Protein AF-A0A652JUS0-F1 (afdb_monomer)

Foldseek 3Di:
DFAFAFKKKKKKKKWAAAPQQQQPKDQQQKKKWKAAPVRHTLDIDGHIDRSHMDMDIDIADGQDCVLCPDDDDVNSVRSNDGADMDMDMDGDPSRPDDIDMDMDMDMDGDHDDDDDDPDDRHCHPVNPDDDPDPPVVVVVVVVVVVVVVVVVVVVVVVVVVVVVVVVDDDDDDDDDD

Solvent-accessible surface area (backbone atoms only — not comparable to full-atom values): 10300 Å² total; per-residue (Å²): 83,81,38,47,28,48,20,19,53,37,38,41,40,34,39,48,65,34,81,85,24,54,89,47,76,31,75,62,21,33,35,41,36,37,25,29,65,86,70,44,72,30,51,74,50,70,36,60,30,44,26,51,65,37,73,49,76,48,74,52,56,49,13,31,71,69,23,69,77,53,88,69,61,65,41,42,35,41,24,36,56,61,22,51,35,46,81,47,77,45,70,42,83,81,54,84,62,95,68,60,69,50,75,51,77,49,76,43,71,62,76,44,90,72,85,88,63,94,67,73,62,75,56,41,93,81,64,82,51,91,74,79,72,68,67,59,53,57,53,50,55,53,55,55,52,53,56,53,55,51,51,50,52,52,51,52,51,53,49,50,53,52,57,62,45,72,77,69,73,88,88,85,85,86,89,88,134

Nearest PDB structures (foldseek):
  8xcj-assembly1_F  TM=3.939E-01  e=3.823E-01  Escherichia phage Lambda
  2p0m-assembly1_A  TM=4.299E-01  e=3.079E+00  Oryctolagus cuniculus
  6ds5-assembly1_A  TM=4.115E-01  e=4.149E+00  Homo sapiens
  7kpa-assembly1_C  TM=2.592E-01  e=5.466E-01  Homo sapiens
  4xoh-assembly1_C-2  TM=3.546E-01  e=7.094E+00  Schizosaccharomyces pombe 972h-

Sequence (177 aa):
MPVAWGQQLCLDAQFANSAQAENTVTPDGLRVTLYNPARGAVEEHTALYSGRPAAISLVTAPAAYANRTQTGPDAVNAMRFQGSYYLQLTLDRRVPTPVPLALNVSLRGTPQPGPDYEGDTDASVFGLAGHGRNHQDTMRTVGLSGIGLGTALVLALATWTALGRRGRGSPRGRALR

Secondary structure (DSSP, 8-state):
-EE-TT-EEEEEEEEPP-GGGTT--EEEEEEEEEE-TTS-EEEEEEEEESSS-EEEEEEPPPP-GGGGG--S-HHHHHT---EE-EEEEEE-TT--S---EEEEEEEES--------SS-SSS-TTS-S---SHHHHHHHHHHHHHHHHHHHHHHHHHHHHHHHHHTS---------

pLDDT: mean 81.22, std 14.96, range [43.56, 96.25]

Mean predicted aligned error: 13.8 Å

Structure (mmCIF, N/CA/C/O backbone):
data_AF-A0A652JUS0-F1
#
_entry.id   AF-A0A652JUS0-F1
#
loop_
_atom_site.group_PDB
_atom_site.id
_atom_site.type_symbol
_atom_site.label_atom_id
_atom_site.label_alt_id
_atom_site.label_comp_id
_atom_site.label_asym_id
_atom_site.label_entity_id
_atom_site.label_seq_id
_atom_site.pdbx_PDB_ins_code
_atom_site.Cartn_x
_atom_site.Cartn_y
_atom_site.Cartn_z
_atom_site.occupancy
_atom_site.B_iso_or_equiv
_atom_site.auth_seq_id
_atom_site.auth_comp_id
_atom_site.auth_asym_id
_atom_site.auth_atom_id
_atom_site.pdbx_PDB_model_num
ATOM 1 N N . MET A 1 1 ? -2.316 -6.351 -3.340 1.00 86.44 1 MET A N 1
ATOM 2 C CA . MET A 1 1 ? -3.081 -5.800 -4.476 1.00 86.44 1 MET A CA 1
ATOM 3 C C . MET A 1 1 ? -2.148 -5.680 -5.663 1.00 86.44 1 MET A C 1
ATOM 5 O O . MET A 1 1 ? -1.129 -5.019 -5.498 1.00 86.44 1 MET A O 1
ATOM 9 N N . PRO A 1 2 ? -2.416 -6.357 -6.789 1.00 89.50 2 PRO A N 1
ATOM 10 C CA . PRO A 1 2 ? -1.578 -6.243 -7.978 1.00 89.50 2 PRO A CA 1
ATOM 11 C C . PRO A 1 2 ? -1.787 -4.872 -8.632 1.00 89.50 2 PRO A C 1
ATOM 13 O O . PRO A 1 2 ? -2.919 -4.496 -8.916 1.00 89.50 2 PRO A O 1
ATOM 16 N N . VAL A 1 3 ? -0.710 -4.120 -8.834 1.00 92.06 3 VAL A N 1
ATOM 17 C CA . VAL A 1 3 ? -0.705 -2.817 -9.510 1.00 92.06 3 VAL A CA 1
ATOM 18 C C . VAL A 1 3 ? 0.211 -2.932 -10.721 1.00 92.06 3 VAL A C 1
ATOM 20 O O . VAL A 1 3 ? 1.399 -3.216 -10.563 1.00 92.06 3 VAL A O 1
ATOM 23 N N . ALA A 1 4 ? -0.329 -2.727 -11.920 1.00 92.56 4 ALA A N 1
ATOM 24 C CA . ALA A 1 4 ? 0.471 -2.683 -13.139 1.00 92.56 4 ALA A CA 1
ATOM 25 C C . ALA A 1 4 ? 1.095 -1.295 -13.340 1.00 92.56 4 ALA A C 1
ATOM 27 O O . ALA A 1 4 ? 0.669 -0.302 -12.742 1.00 92.56 4 ALA A O 1
ATOM 28 N N . TRP A 1 5 ? 2.078 -1.200 -14.232 1.00 94.81 5 TRP A N 1
ATOM 29 C CA . TRP A 1 5 ? 2.600 0.099 -14.649 1.00 94.81 5 TRP A CA 1
ATOM 30 C C . TRP A 1 5 ? 1.505 1.020 -15.189 1.00 94.81 5 TRP A C 1
ATOM 32 O O . TRP A 1 5 ? 0.536 0.574 -15.799 1.00 94.81 5 TRP A O 1
ATOM 42 N N . GLY A 1 6 ? 1.657 2.320 -14.953 1.00 94.19 6 GLY A N 1
ATOM 43 C CA . GLY A 1 6 ? 0.690 3.352 -15.318 1.00 94.19 6 GLY 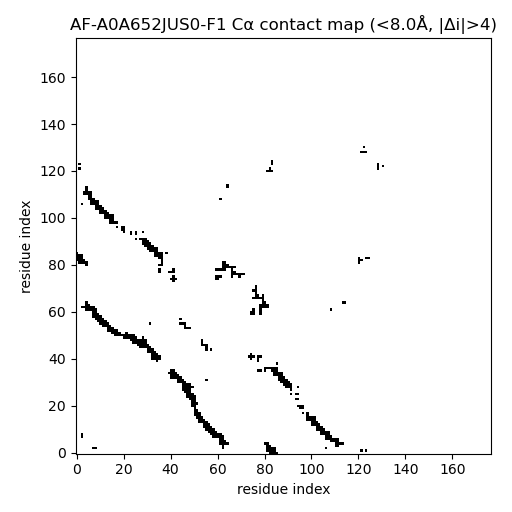A CA 1
ATOM 44 C C . GLY A 1 6 ? -0.541 3.420 -14.409 1.00 94.19 6 GLY A C 1
ATOM 45 O O . GLY A 1 6 ? -1.286 4.399 -14.487 1.00 94.19 6 GLY A O 1
ATOM 46 N N . GLN A 1 7 ? -0.755 2.435 -13.529 1.00 96.25 7 GLN A N 1
ATOM 47 C CA . GLN A 1 7 ? -1.907 2.412 -12.631 1.00 96.25 7 GLN A CA 1
ATOM 48 C C . GLN A 1 7 ? -1.634 3.117 -11.301 1.00 96.25 7 GLN A C 1
ATOM 50 O O . GLN A 1 7 ? -0.520 3.118 -10.783 1.00 96.25 7 GLN A O 1
ATOM 55 N N . GLN A 1 8 ? -2.686 3.696 -10.736 1.00 95.19 8 GLN A N 1
ATOM 56 C CA . GLN A 1 8 ? -2.729 4.319 -9.417 1.00 95.19 8 GLN A CA 1
ATOM 57 C C . GLN A 1 8 ? -3.593 3.470 -8.489 1.00 95.19 8 GLN A C 1
ATOM 59 O O . GLN A 1 8 ? -4.632 2.957 -8.912 1.00 95.19 8 GLN A O 1
ATOM 64 N N . LEU A 1 9 ? -3.198 3.367 -7.223 1.00 94.62 9 LEU A N 1
ATOM 65 C CA . LEU A 1 9 ? -4.027 2.772 -6.188 1.00 94.62 9 LEU A CA 1
ATOM 66 C C . LEU A 1 9 ? -4.886 3.865 -5.549 1.00 94.62 9 LEU A C 1
ATOM 68 O O . LEU A 1 9 ? -4.370 4.891 -5.105 1.00 94.62 9 LEU A O 1
ATOM 72 N N . CYS A 1 10 ? -6.191 3.628 -5.497 1.00 94.38 10 CYS A N 1
ATOM 73 C CA . CYS A 1 10 ? -7.146 4.459 -4.780 1.00 94.38 10 CYS A CA 1
ATOM 74 C C . CYS A 1 10 ? -7.772 3.633 -3.665 1.00 94.38 10 CYS A C 1
ATOM 76 O O . CYS A 1 10 ? -8.222 2.505 -3.889 1.00 94.38 10 CYS A O 1
ATOM 78 N N . LEU A 1 11 ? -7.796 4.198 -2.469 1.00 94.44 11 LEU A N 1
ATOM 79 C CA . LEU A 1 11 ? -8.260 3.514 -1.284 1.00 94.44 11 LEU A CA 1
ATOM 80 C C . LEU A 1 11 ? -9.094 4.443 -0.424 1.00 94.44 11 LEU A C 1
ATOM 82 O O . LEU A 1 11 ? -8.678 5.560 -0.140 1.00 94.44 11 LEU A O 1
ATOM 86 N N . ASP A 1 12 ? -10.219 3.924 0.047 1.00 92.75 12 ASP A N 1
ATOM 87 C CA . ASP A 1 12 ? -11.085 4.578 1.014 1.00 92.75 12 ASP A CA 1
ATOM 88 C C . ASP A 1 12 ? -11.377 3.592 2.147 1.00 92.75 12 ASP A C 1
ATOM 90 O O . ASP A 1 12 ? -12.032 2.565 1.955 1.00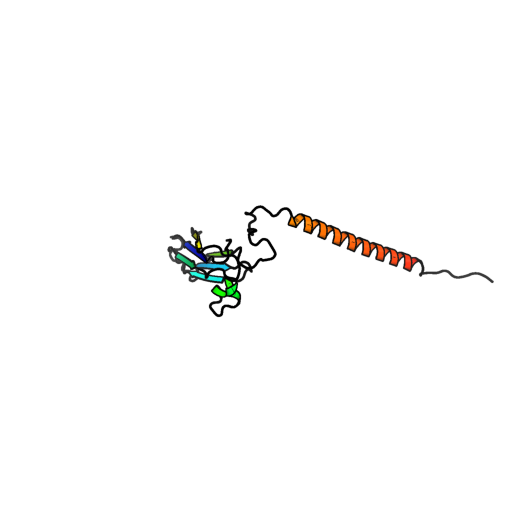 92.75 12 ASP A O 1
ATOM 94 N N . ALA A 1 13 ? -10.869 3.893 3.337 1.00 91.50 13 ALA A N 1
ATOM 95 C CA . ALA A 1 13 ? -11.119 3.142 4.559 1.00 91.50 13 ALA A CA 1
ATOM 96 C C . ALA A 1 13 ? -12.080 3.938 5.442 1.00 91.50 13 ALA A C 1
ATOM 98 O O . ALA A 1 13 ? -11.792 5.082 5.782 1.00 91.50 13 ALA A O 1
ATOM 99 N N . GLN A 1 14 ? -13.211 3.344 5.820 1.00 89.31 14 GLN A N 1
ATOM 100 C CA . GLN A 1 14 ? -14.246 3.992 6.626 1.00 89.31 14 GLN A CA 1
ATOM 101 C C . GLN A 1 14 ? -14.590 3.135 7.842 1.00 89.31 14 GLN A C 1
ATOM 103 O O . GLN A 1 14 ? -15.053 2.001 7.705 1.00 89.31 14 GLN A O 1
ATOM 108 N N . PHE A 1 15 ? -14.400 3.685 9.037 1.00 84.56 15 PHE A N 1
ATOM 109 C CA . PHE A 1 15 ? -14.883 3.089 10.275 1.00 84.56 15 PHE A CA 1
ATOM 110 C C . PHE A 1 15 ? -16.297 3.551 10.596 1.00 84.56 15 PHE A C 1
ATOM 112 O O . PHE A 1 15 ? -16.634 4.729 10.461 1.00 84.56 15 PHE A O 1
ATOM 119 N N . ALA A 1 16 ? -17.109 2.610 11.068 1.00 84.75 16 ALA A N 1
ATOM 120 C CA . ALA A 1 16 ? -18.431 2.901 11.598 1.00 84.75 16 ALA A CA 1
ATOM 121 C C . ALA A 1 16 ? -18.359 3.620 12.959 1.00 84.75 16 ALA A C 1
ATOM 123 O O . ALA A 1 16 ? -17.313 3.691 13.602 1.00 84.75 16 ALA A O 1
ATOM 124 N N . ASN A 1 17 ? -19.502 4.143 13.408 1.00 82.94 17 ASN A N 1
ATOM 125 C CA . ASN A 1 17 ? -19.670 4.615 14.782 1.00 82.94 17 ASN A CA 1
ATOM 126 C C . ASN A 1 17 ? -19.558 3.433 15.771 1.00 82.94 17 ASN A C 1
ATOM 128 O O . ASN A 1 17 ? -20.029 2.331 15.480 1.00 82.94 17 ASN A O 1
ATOM 132 N N . SER A 1 18 ? -18.991 3.689 16.953 1.00 74.81 18 SER A N 1
ATOM 133 C CA . SER A 1 18 ? -19.158 2.848 18.138 1.00 74.81 18 SER A CA 1
ATOM 134 C C . SER A 1 18 ? -19.552 3.697 19.349 1.00 74.81 18 SER A C 1
ATOM 136 O O . SER A 1 18 ? -18.720 4.406 19.918 1.00 74.81 18 SER A O 1
ATOM 138 N N . ALA A 1 19 ? -20.800 3.542 19.799 1.00 68.88 19 ALA A N 1
ATOM 139 C CA . ALA A 1 19 ? -21.334 4.182 21.004 1.00 68.88 19 ALA A CA 1
ATOM 140 C C . ALA A 1 19 ? -20.544 3.820 22.279 1.00 68.88 19 ALA A C 1
ATOM 142 O O . ALA A 1 19 ? -20.463 4.603 23.216 1.00 68.88 19 ALA A O 1
ATOM 143 N N . GLN A 1 20 ? -19.913 2.642 22.314 1.00 66.25 20 GLN A N 1
ATOM 144 C CA . GLN A 1 20 ? -19.080 2.185 23.436 1.00 66.25 20 GLN A CA 1
ATOM 145 C C . GLN A 1 20 ? -17.687 2.834 23.452 1.00 66.25 20 GLN A C 1
ATOM 147 O O . GLN A 1 20 ? -16.983 2.758 24.457 1.0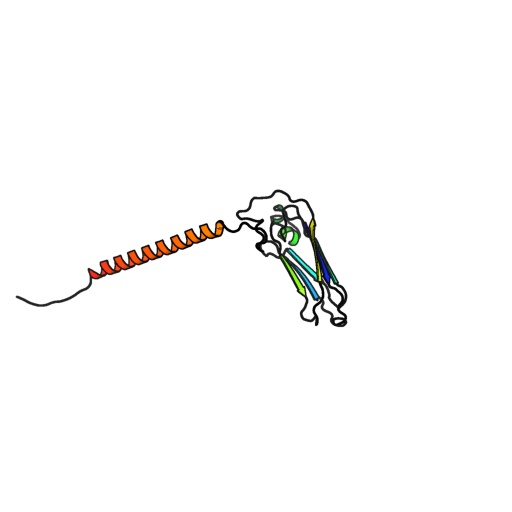0 66.25 20 GLN A O 1
ATOM 152 N N . ALA A 1 21 ? -17.289 3.473 22.350 1.00 66.06 21 ALA A N 1
ATOM 153 C CA . ALA A 1 21 ? -16.068 4.261 22.244 1.00 66.06 21 ALA A CA 1
ATOM 154 C C . ALA A 1 21 ? -16.334 5.775 22.321 1.00 66.06 21 ALA A C 1
ATOM 156 O O . ALA A 1 21 ? -15.375 6.548 22.344 1.00 66.06 21 ALA A O 1
ATOM 157 N N . GLU A 1 22 ? -17.597 6.215 22.393 1.00 66.06 22 GLU A N 1
ATOM 158 C CA . GLU A 1 22 ? -17.931 7.604 22.712 1.00 66.06 22 GLU A CA 1
ATOM 159 C C . GLU A 1 22 ? -17.336 7.915 24.096 1.00 66.06 22 GLU A C 1
ATOM 161 O O . GLU A 1 22 ? -17.591 7.199 25.060 1.00 66.06 22 GLU A O 1
ATOM 166 N N . ASN A 1 23 ? -16.479 8.937 24.178 1.00 67.62 23 ASN A N 1
ATOM 167 C CA . ASN A 1 23 ? -15.607 9.315 25.314 1.00 67.62 23 ASN A CA 1
ATOM 168 C C . ASN A 1 23 ? -14.180 8.738 25.308 1.00 67.62 23 ASN A C 1
ATOM 170 O O . ASN A 1 23 ? -13.353 9.189 26.100 1.00 67.62 23 ASN A O 1
ATOM 174 N N . THR A 1 24 ? -13.839 7.822 24.397 1.00 71.38 24 THR A N 1
ATOM 175 C CA . THR A 1 24 ? -12.449 7.386 24.186 1.00 71.38 24 THR A CA 1
ATOM 176 C C . THR A 1 24 ? -11.879 8.077 22.955 1.00 71.38 24 THR A C 1
ATOM 178 O O . THR A 1 24 ? -12.230 7.751 21.825 1.00 71.38 24 THR A O 1
ATOM 181 N N . VAL A 1 25 ? -10.984 9.042 23.169 1.00 78.31 25 VAL A N 1
ATOM 182 C CA . VAL A 1 25 ? -10.337 9.796 22.088 1.00 78.31 25 VAL A CA 1
ATOM 183 C C . VAL A 1 25 ? -8.934 9.255 21.848 1.00 78.31 25 VAL A C 1
ATOM 185 O O . VAL A 1 25 ? -8.090 9.278 22.745 1.00 78.31 25 VAL A O 1
ATOM 188 N N . THR A 1 26 ? -8.671 8.805 20.622 1.00 80.25 26 THR A N 1
ATOM 189 C CA . THR A 1 26 ? -7.345 8.341 20.209 1.00 80.25 26 THR A CA 1
ATOM 190 C C . THR A 1 26 ? -6.856 9.135 18.993 1.00 80.25 26 THR A C 1
ATOM 192 O O . THR A 1 26 ? -7.423 8.960 17.913 1.00 80.25 26 THR A O 1
ATOM 195 N N . PRO A 1 27 ? -5.821 9.992 19.144 1.00 77.19 27 PRO A N 1
ATOM 196 C CA . PRO A 1 27 ? -5.273 10.834 18.070 1.00 77.19 27 PRO A CA 1
ATOM 197 C C . PRO A 1 27 ? -4.845 10.070 16.813 1.00 77.19 27 PRO A C 1
ATOM 199 O O . PRO A 1 27 ? -5.143 10.517 15.714 1.00 77.19 27 PRO A O 1
ATOM 202 N N . ASP A 1 28 ? -4.254 8.887 16.989 1.00 80.81 28 ASP A N 1
ATOM 203 C CA . ASP A 1 28 ? -3.889 7.954 15.914 1.00 80.81 28 ASP A CA 1
ATOM 204 C C . ASP A 1 28 ? -4.753 6.688 15.979 1.00 80.81 28 ASP A C 1
ATOM 206 O O . ASP A 1 28 ? -4.267 5.561 15.870 1.00 80.81 28 ASP A O 1
ATOM 210 N N . GLY A 1 29 ? -6.048 6.878 16.241 1.00 81.19 29 GLY A N 1
ATOM 211 C CA . GLY A 1 29 ? -7.002 5.787 16.403 1.00 81.19 29 GLY A CA 1
ATOM 212 C C . GLY A 1 29 ? -7.035 4.858 15.200 1.00 81.19 29 GLY A C 1
ATOM 213 O O . GLY A 1 29 ? -7.094 3.646 15.380 1.00 81.19 29 GLY A O 1
ATOM 214 N N . LEU A 1 30 ? -6.927 5.421 13.998 1.00 85.75 30 LEU A N 1
ATOM 215 C CA . LEU A 1 30 ? -6.740 4.684 12.760 1.00 85.75 30 LEU A CA 1
ATOM 216 C C . LEU A 1 30 ? -5.379 5.017 12.161 1.00 85.75 30 LEU A C 1
ATOM 218 O O . LEU A 1 30 ? -5.044 6.190 12.009 1.00 85.75 30 LEU A O 1
ATOM 222 N N . ARG A 1 31 ? -4.650 3.987 11.734 1.00 91.50 31 ARG A N 1
ATOM 223 C CA . ARG A 1 31 ? -3.466 4.118 10.884 1.00 91.50 31 ARG A CA 1
ATOM 224 C C . ARG A 1 31 ? -3.613 3.229 9.664 1.00 91.50 31 ARG A C 1
ATOM 226 O O . ARG A 1 31 ? -3.923 2.045 9.796 1.00 91.50 31 ARG A O 1
ATOM 233 N N . VAL A 1 32 ? -3.370 3.805 8.495 1.00 93.50 32 VAL A N 1
ATOM 234 C CA . VAL A 1 32 ? -3.308 3.096 7.220 1.00 93.50 32 VAL A CA 1
ATOM 235 C C . VAL A 1 32 ? -1.941 3.347 6.610 1.00 93.50 32 VAL A C 1
ATOM 237 O O . VAL A 1 32 ? -1.596 4.489 6.314 1.00 93.50 32 VAL A O 1
ATOM 240 N N . THR A 1 33 ? -1.182 2.277 6.400 1.00 94.94 33 THR A N 1
ATOM 241 C CA . THR A 1 33 ? 0.147 2.345 5.790 1.00 94.94 33 THR A CA 1
ATOM 242 C C . THR A 1 33 ? 0.165 1.481 4.538 1.00 94.94 33 THR A C 1
ATOM 244 O O . THR A 1 33 ? -0.180 0.294 4.575 1.00 94.94 33 THR A O 1
ATOM 247 N N . LEU A 1 34 ? 0.559 2.080 3.418 1.00 95.69 34 LEU A N 1
ATOM 248 C CA . LEU A 1 34 ? 0.743 1.383 2.153 1.00 95.69 34 LEU A CA 1
ATOM 249 C C . LEU A 1 34 ? 2.216 1.023 1.975 1.00 95.69 34 LEU A C 1
ATOM 251 O O . LEU A 1 34 ? 3.091 1.875 2.107 1.00 95.69 34 LEU A O 1
ATOM 255 N N . TYR A 1 35 ? 2.484 -0.224 1.607 1.00 95.62 35 TYR A N 1
ATOM 256 C CA . TYR A 1 35 ? 3.816 -0.727 1.303 1.00 95.62 35 TYR A CA 1
ATOM 257 C C . TYR A 1 35 ? 3.912 -1.179 -0.149 1.00 95.62 35 TYR A C 1
ATOM 259 O O . TYR A 1 35 ? 2.988 -1.782 -0.704 1.00 95.62 35 TYR A O 1
ATOM 267 N N . ASN A 1 36 ? 5.070 -0.923 -0.747 1.00 94.19 36 ASN A N 1
ATOM 268 C CA . ASN A 1 36 ? 5.390 -1.355 -2.097 1.00 94.19 36 ASN A CA 1
ATOM 269 C C . ASN A 1 36 ? 5.797 -2.847 -2.142 1.00 94.19 36 ASN A C 1
ATOM 271 O O . ASN A 1 36 ? 6.000 -3.470 -1.093 1.00 94.19 36 ASN A O 1
ATOM 275 N N . PRO A 1 37 ? 5.946 -3.439 -3.341 1.00 91.50 37 PRO A N 1
ATOM 276 C CA . PRO A 1 37 ? 6.370 -4.833 -3.506 1.00 91.50 37 PRO A CA 1
ATOM 277 C C . PRO A 1 37 ? 7.700 -5.174 -2.820 1.00 91.50 37 PRO A C 1
ATOM 279 O O . PRO A 1 37 ? 7.876 -6.290 -2.334 1.00 91.50 37 PRO A O 1
ATOM 282 N N . ALA A 1 38 ? 8.606 -4.199 -2.704 1.00 90.38 38 ALA A N 1
ATOM 283 C CA . ALA A 1 38 ? 9.875 -4.320 -1.988 1.00 90.38 38 ALA A CA 1
ATOM 284 C C . ALA A 1 38 ? 9.754 -4.077 -0.466 1.00 90.38 38 ALA A C 1
ATOM 286 O O . ALA A 1 38 ? 10.766 -3.937 0.216 1.00 90.38 38 ALA A O 1
ATOM 287 N N . ARG A 1 39 ? 8.528 -4.037 0.079 1.00 90.00 39 ARG A N 1
ATOM 288 C CA . ARG A 1 39 ? 8.201 -3.802 1.500 1.00 90.00 39 ARG A CA 1
ATOM 289 C C . ARG A 1 39 ? 8.625 -2.431 2.044 1.00 90.00 39 ARG A C 1
ATOM 291 O O . ARG A 1 39 ? 8.624 -2.228 3.254 1.00 90.00 39 ARG A O 1
ATOM 298 N N . GLY A 1 40 ? 8.953 -1.480 1.175 1.00 92.94 40 GLY A N 1
ATOM 299 C CA . GLY A 1 40 ? 9.172 -0.085 1.553 1.00 92.94 40 GLY A CA 1
ATOM 300 C C . GLY A 1 40 ? 7.845 0.643 1.750 1.00 92.94 40 GLY A C 1
ATOM 301 O O . GLY A 1 40 ? 6.907 0.424 0.980 1.00 92.94 40 GLY A O 1
ATOM 302 N N . ALA A 1 41 ? 7.762 1.501 2.767 1.00 94.19 41 ALA A N 1
ATOM 303 C CA . ALA A 1 41 ? 6.595 2.351 2.978 1.00 94.19 41 ALA A CA 1
ATOM 304 C C . ALA A 1 41 ? 6.448 3.338 1.809 1.00 94.19 41 ALA A C 1
ATOM 306 O O . ALA A 1 41 ? 7.423 3.950 1.375 1.00 94.19 41 ALA A O 1
ATOM 307 N N . VAL A 1 42 ? 5.231 3.445 1.284 1.00 95.38 42 VAL A N 1
ATOM 308 C CA . VAL A 1 42 ? 4.853 4.410 0.249 1.00 95.38 42 VAL A CA 1
ATOM 309 C C . VAL A 1 42 ? 4.301 5.650 0.919 1.00 95.38 42 VAL A C 1
ATOM 311 O O . VAL A 1 42 ? 4.818 6.744 0.733 1.00 95.38 42 VAL A O 1
ATOM 314 N N . GLU A 1 43 ? 3.255 5.462 1.713 1.00 93.94 43 GLU A N 1
ATOM 315 C CA . GLU A 1 43 ? 2.551 6.548 2.368 1.00 93.94 43 GLU A CA 1
ATOM 316 C C . GLU A 1 43 ? 1.851 6.019 3.616 1.00 93.94 43 GLU A C 1
ATOM 318 O O . GLU A 1 43 ? 1.463 4.846 3.685 1.00 93.94 43 GLU A O 1
ATOM 323 N N . GLU A 1 44 ? 1.703 6.894 4.599 1.00 93.50 44 GLU A N 1
ATOM 324 C CA . GLU A 1 44 ? 1.036 6.606 5.855 1.00 93.50 44 GLU A CA 1
ATOM 325 C C . GLU A 1 44 ? 0.062 7.728 6.177 1.00 93.50 44 GLU A C 1
ATOM 327 O O . GLU A 1 44 ? 0.409 8.906 6.109 1.00 93.50 44 GLU A O 1
ATOM 332 N N . HIS A 1 45 ? -1.154 7.342 6.543 1.00 92.94 45 HIS A N 1
ATOM 333 C CA . HIS A 1 45 ? -2.208 8.252 6.955 1.00 92.94 45 HIS A CA 1
ATOM 334 C C . HIS A 1 45 ? -2.728 7.828 8.317 1.00 92.94 45 HIS A C 1
ATOM 336 O O . HIS A 1 45 ? -2.947 6.637 8.567 1.00 92.94 45 HIS A O 1
ATOM 342 N N . THR A 1 46 ? -2.962 8.803 9.189 1.00 91.75 46 THR A N 1
ATOM 343 C CA . THR A 1 46 ? -3.621 8.581 10.473 1.00 91.75 46 THR A CA 1
ATOM 344 C C . THR A 1 46 ? -4.878 9.422 10.594 1.00 91.75 46 THR A C 1
ATOM 346 O O . THR A 1 46 ? -5.003 10.490 9.995 1.00 91.75 46 THR A O 1
ATOM 349 N N . ALA A 1 47 ? -5.833 8.921 11.369 1.00 88.69 47 ALA A N 1
ATOM 350 C CA . ALA A 1 47 ? -7.028 9.662 11.722 1.00 88.69 47 ALA A CA 1
ATOM 351 C C . ALA A 1 47 ? -7.371 9.471 13.198 1.00 88.69 47 ALA A C 1
ATOM 353 O O . ALA A 1 47 ? -7.260 8.378 13.765 1.00 88.69 47 ALA A O 1
ATOM 354 N N . LEU A 1 48 ? -7.864 10.557 13.787 1.00 87.56 48 LEU A N 1
ATOM 355 C CA . LEU A 1 48 ? -8.465 10.571 15.109 1.00 87.56 48 LEU A CA 1
ATOM 356 C C . LEU A 1 48 ? -9.691 9.656 15.126 1.00 87.56 48 LEU A C 1
ATOM 358 O O . LEU A 1 48 ? -10.598 9.812 14.308 1.00 87.56 48 LEU A O 1
ATOM 362 N N . TYR A 1 49 ? -9.772 8.777 16.122 1.00 84.38 49 TYR A N 1
ATOM 363 C CA . TYR A 1 49 ? -10.990 8.026 16.406 1.00 84.38 49 TYR A CA 1
ATOM 364 C C . TYR A 1 49 ? -11.540 8.411 17.779 1.00 84.38 49 TYR A C 1
ATOM 366 O O . TYR A 1 49 ? -10.821 8.390 18.778 1.00 84.38 49 TYR A O 1
ATOM 374 N N . SER A 1 50 ? -12.816 8.790 17.814 1.00 83.44 50 SER A N 1
ATOM 375 C CA . SER A 1 50 ? -13.524 9.262 19.017 1.00 83.44 50 SER A CA 1
ATOM 376 C C . SER A 1 50 ? -14.827 8.494 19.288 1.00 83.44 50 SER A C 1
ATOM 378 O O . SER A 1 50 ? -15.709 8.995 19.982 1.00 83.44 50 SER A O 1
ATOM 380 N N . GLY A 1 51 ? -14.992 7.320 18.666 1.00 81.88 51 GLY A N 1
ATOM 381 C CA . GLY A 1 51 ? -16.262 6.580 18.614 1.00 81.88 51 GLY A CA 1
ATOM 382 C C . GLY A 1 51 ? -17.214 7.052 17.510 1.00 81.88 51 GLY A C 1
ATOM 383 O O . GLY A 1 51 ? -18.219 6.404 17.234 1.00 81.88 51 GLY A O 1
ATOM 384 N N . ARG A 1 52 ? -16.884 8.147 16.821 1.00 85.94 52 ARG A N 1
ATOM 385 C CA . ARG A 1 52 ? -17.606 8.629 15.636 1.00 85.94 52 ARG A CA 1
ATOM 386 C C . ARG A 1 52 ? -17.039 8.028 14.346 1.00 85.94 52 ARG A C 1
ATOM 388 O O . ARG A 1 52 ? -15.869 7.644 14.340 1.00 85.94 52 ARG A O 1
ATOM 395 N N . PRO A 1 53 ? -17.829 7.998 13.253 1.00 85.69 53 PRO A N 1
ATOM 396 C CA . PRO A 1 53 ? -17.334 7.562 11.957 1.00 85.69 53 PRO A CA 1
ATOM 397 C C . PRO A 1 53 ? -16.095 8.357 11.543 1.00 85.69 53 PRO A C 1
ATOM 399 O O . PRO A 1 53 ? -16.073 9.584 11.655 1.00 85.69 53 PRO A O 1
ATOM 402 N N . ALA A 1 54 ? -15.079 7.647 11.066 1.00 86.81 54 ALA A N 1
ATOM 403 C CA . ALA A 1 54 ? -13.824 8.221 10.598 1.00 86.81 54 ALA A CA 1
ATOM 404 C C . ALA A 1 54 ? -13.469 7.604 9.247 1.00 86.81 54 ALA A C 1
ATOM 406 O O . ALA A 1 54 ? -13.691 6.411 9.037 1.00 86.81 54 ALA A O 1
ATOM 407 N N . ALA A 1 55 ? -12.922 8.410 8.342 1.00 87.94 55 ALA A N 1
ATOM 408 C CA . ALA A 1 55 ? -12.530 7.966 7.014 1.00 87.94 55 ALA A CA 1
ATOM 409 C C . ALA A 1 55 ? -11.098 8.400 6.695 1.00 87.94 55 ALA A C 1
ATOM 411 O O . ALA A 1 55 ? -10.689 9.504 7.055 1.00 87.94 55 ALA A O 1
ATOM 412 N N . ILE A 1 56 ? -10.361 7.531 6.009 1.00 91.81 56 ILE A N 1
ATOM 413 C CA . ILE A 1 56 ? -9.063 7.827 5.405 1.00 91.81 56 ILE A CA 1
ATOM 414 C C . ILE A 1 56 ? -9.155 7.499 3.923 1.00 91.81 56 ILE A C 1
ATOM 416 O O . ILE A 1 56 ? -9.504 6.376 3.555 1.00 91.81 56 ILE A O 1
ATOM 420 N N . SER A 1 57 ? -8.793 8.476 3.100 1.00 92.56 57 SER A N 1
ATOM 421 C CA . SER A 1 57 ? -8.687 8.328 1.655 1.00 92.56 57 SER A CA 1
ATOM 422 C C . SER A 1 57 ? -7.231 8.487 1.237 1.00 92.56 57 SER A C 1
ATOM 424 O O . SER A 1 57 ? -6.559 9.426 1.657 1.00 92.56 57 SER A O 1
ATOM 426 N N . LEU A 1 58 ? -6.754 7.575 0.400 1.00 92.62 58 LEU A N 1
ATOM 427 C CA . LEU A 1 58 ? -5.391 7.539 -0.114 1.00 92.62 58 LEU A CA 1
ATOM 428 C C . LEU A 1 58 ? -5.440 7.377 -1.634 1.00 92.62 58 LEU A C 1
ATOM 430 O O . LEU A 1 58 ? -6.125 6.495 -2.155 1.00 92.62 58 LEU A O 1
ATOM 434 N N . VAL A 1 59 ? -4.676 8.203 -2.345 1.00 94.56 59 VAL A N 1
ATOM 435 C CA . VAL A 1 59 ? -4.474 8.079 -3.791 1.00 94.56 59 VAL A CA 1
ATOM 436 C C . VAL A 1 59 ? -2.989 8.188 -4.077 1.00 94.56 59 VAL A C 1
ATOM 438 O O . VAL A 1 59 ? -2.363 9.192 -3.752 1.00 94.56 59 VAL A O 1
ATOM 441 N N . THR A 1 60 ? -2.429 7.159 -4.701 1.00 95.00 60 THR A N 1
ATOM 442 C CA . THR A 1 60 ? -1.000 7.124 -5.010 1.00 95.00 60 THR A CA 1
ATOM 443 C C . THR A 1 60 ? -0.688 7.802 -6.339 1.00 95.00 60 THR A C 1
ATOM 445 O O . THR A 1 60 ? -1.527 7.888 -7.237 1.00 95.00 60 THR A O 1
ATOM 448 N N . ALA A 1 61 ? 0.578 8.173 -6.531 1.00 95.19 61 ALA A N 1
ATOM 449 C CA . ALA A 1 61 ? 1.101 8.406 -7.873 1.00 95.19 61 ALA A CA 1
ATOM 450 C C . ALA A 1 61 ? 0.981 7.135 -8.744 1.00 95.19 61 ALA A C 1
ATOM 452 O O . ALA A 1 61 ? 0.923 6.024 -8.200 1.00 95.19 61 ALA A O 1
ATOM 453 N N . PRO A 1 62 ? 0.959 7.266 -10.085 1.00 95.44 62 PRO A N 1
ATOM 454 C CA . PRO A 1 62 ? 1.029 6.111 -10.969 1.00 95.44 62 PRO A CA 1
ATOM 455 C C . PRO A 1 62 ? 2.290 5.298 -10.698 1.00 95.44 62 PRO A C 1
ATOM 457 O O . PRO A 1 62 ? 3.379 5.866 -10.566 1.00 95.44 62 PRO A O 1
ATOM 460 N N . ALA A 1 63 ? 2.157 3.975 -10.674 1.00 95.25 63 ALA A N 1
ATOM 461 C CA . ALA A 1 63 ? 3.301 3.085 -10.708 1.00 95.25 63 ALA A CA 1
ATOM 462 C C . ALA A 1 63 ? 4.074 3.345 -12.003 1.00 95.25 63 ALA A C 1
ATOM 464 O O . ALA A 1 63 ? 3.549 3.148 -13.099 1.00 95.25 63 ALA A O 1
ATOM 465 N N . ALA A 1 64 ? 5.318 3.801 -11.900 1.00 94.56 64 ALA A N 1
ATOM 466 C CA . ALA A 1 64 ? 6.137 4.085 -13.069 1.00 94.56 64 ALA A CA 1
ATOM 467 C C . ALA A 1 64 ? 7.612 3.843 -12.774 1.00 94.56 64 ALA A C 1
ATOM 469 O O . ALA A 1 64 ? 8.149 4.303 -11.768 1.00 94.56 64 ALA A O 1
ATOM 470 N N . TYR A 1 65 ? 8.307 3.183 -13.699 1.00 92.25 65 TYR A N 1
ATOM 471 C CA . TYR A 1 65 ? 9.737 2.920 -13.559 1.00 92.25 65 TYR A CA 1
ATOM 472 C C . TYR A 1 65 ? 10.573 4.207 -13.449 1.00 92.25 65 TYR A C 1
ATOM 474 O O . TYR A 1 65 ? 11.585 4.242 -12.749 1.00 92.25 65 TYR A O 1
ATOM 482 N N . ALA A 1 66 ? 10.129 5.292 -14.092 1.00 92.81 66 ALA A N 1
ATOM 483 C CA . ALA A 1 66 ? 10.767 6.606 -14.015 1.00 92.81 66 ALA A CA 1
ATOM 484 C C . ALA A 1 66 ? 10.794 7.187 -12.587 1.00 92.81 66 ALA A C 1
ATOM 486 O O . ALA A 1 66 ? 11.699 7.956 -12.261 1.00 92.81 66 ALA A O 1
ATOM 487 N N . ASN A 1 67 ? 9.883 6.756 -11.702 1.00 94.19 67 ASN A N 1
ATOM 488 C CA . ASN A 1 67 ? 9.797 7.264 -10.333 1.00 94.19 67 ASN A CA 1
ATOM 489 C C . ASN A 1 67 ? 11.079 7.020 -9.521 1.00 94.19 67 ASN A C 1
ATOM 491 O O . ASN A 1 67 ? 11.353 7.758 -8.579 1.00 94.19 67 ASN A O 1
ATOM 495 N N . ARG A 1 68 ? 11.913 6.040 -9.902 1.00 91.31 68 ARG A N 1
ATOM 496 C CA . ARG A 1 68 ? 13.179 5.701 -9.220 1.00 91.31 68 ARG A CA 1
ATOM 497 C C . ARG A 1 68 ? 14.199 6.840 -9.164 1.00 91.31 68 ARG A C 1
ATOM 499 O O . ARG A 1 68 ? 14.989 6.880 -8.226 1.00 91.31 68 ARG A O 1
ATOM 506 N N . THR A 1 69 ? 14.179 7.725 -10.155 1.0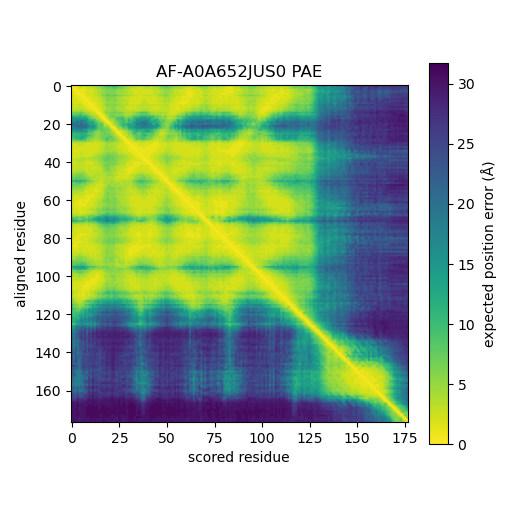0 90.88 69 THR A N 1
ATOM 507 C CA . THR A 1 69 ? 15.077 8.885 -10.293 1.00 90.88 69 THR A CA 1
ATOM 508 C C . THR A 1 69 ? 14.346 10.203 -10.075 1.00 90.88 69 THR A C 1
ATOM 510 O O . THR A 1 69 ? 14.928 11.263 -10.278 1.00 90.88 69 THR A O 1
ATOM 513 N N . GLN A 1 70 ? 13.064 10.152 -9.713 1.00 85.50 70 GLN A N 1
ATOM 514 C CA . GLN A 1 70 ? 12.271 11.353 -9.533 1.00 85.50 70 GLN A CA 1
ATOM 515 C C . GLN A 1 70 ? 12.758 12.120 -8.305 1.00 85.50 70 GLN A C 1
ATOM 517 O O . GLN A 1 70 ? 12.804 11.575 -7.203 1.00 85.50 70 GLN A O 1
ATOM 522 N N . THR A 1 71 ? 13.059 13.400 -8.495 1.00 80.31 71 THR A N 1
ATOM 523 C CA . THR A 1 71 ? 13.241 14.351 -7.399 1.00 80.31 71 THR A CA 1
ATOM 524 C C . THR A 1 71 ? 11.858 14.864 -7.010 1.00 80.31 71 THR A C 1
ATOM 526 O O . THR A 1 71 ? 11.208 15.561 -7.788 1.00 80.31 71 THR A O 1
ATOM 529 N N . GLY A 1 72 ? 11.354 14.456 -5.849 1.00 80.19 72 GLY A N 1
ATOM 530 C CA . GLY A 1 72 ? 9.990 14.753 -5.418 1.00 80.19 72 GLY A CA 1
ATOM 531 C C . GLY A 1 72 ? 9.645 14.051 -4.105 1.00 80.19 72 GLY A C 1
ATOM 532 O O . GLY A 1 72 ? 10.556 13.592 -3.418 1.00 80.19 72 GLY A O 1
ATOM 533 N N . PRO A 1 73 ? 8.352 13.957 -3.750 1.00 88.12 73 PRO A N 1
ATOM 534 C CA . PRO A 1 73 ? 7.926 13.266 -2.540 1.00 88.12 73 PRO A CA 1
ATOM 535 C C . PRO A 1 73 ? 8.361 11.798 -2.552 1.00 88.12 73 PRO A C 1
ATOM 537 O O . PRO A 1 73 ? 8.199 11.110 -3.567 1.00 88.12 73 PRO A O 1
ATOM 540 N N . ASP A 1 74 ? 8.825 11.300 -1.406 1.00 90.81 74 ASP A N 1
ATOM 541 C CA . ASP A 1 74 ? 9.255 9.905 -1.247 1.00 90.81 74 ASP A CA 1
ATOM 542 C C . ASP A 1 74 ? 8.154 8.910 -1.643 1.00 90.81 74 ASP A C 1
ATOM 544 O O . ASP A 1 74 ? 8.448 7.865 -2.220 1.00 90.81 74 ASP A O 1
ATOM 548 N N . ALA A 1 75 ? 6.881 9.272 -1.443 1.00 92.75 75 ALA A N 1
ATOM 549 C CA . ALA A 1 75 ? 5.727 8.481 -1.867 1.00 92.75 75 ALA A CA 1
ATOM 550 C C . ALA A 1 75 ? 5.699 8.226 -3.385 1.00 92.75 75 ALA A C 1
ATOM 552 O O . ALA A 1 75 ? 5.421 7.110 -3.825 1.00 92.75 75 ALA A O 1
ATOM 553 N N . VAL A 1 76 ? 6.057 9.222 -4.205 1.00 95.00 76 VAL A N 1
ATOM 554 C CA . VAL A 1 76 ? 6.151 9.052 -5.665 1.00 95.00 76 VAL A CA 1
ATOM 555 C C . VAL A 1 76 ? 7.297 8.103 -5.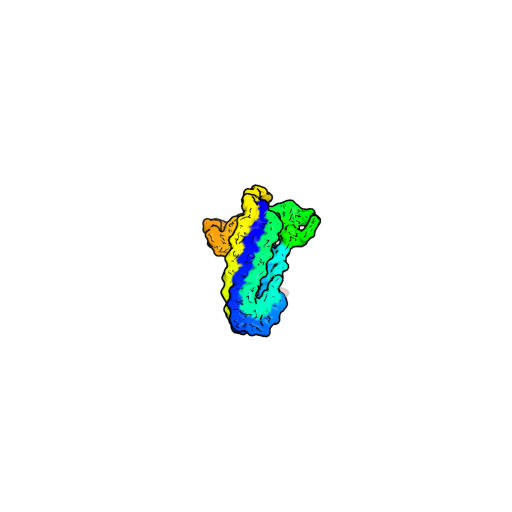992 1.00 95.00 76 VAL A C 1
ATOM 557 O O . VAL A 1 76 ? 7.113 7.141 -6.734 1.00 95.00 76 VAL A O 1
ATOM 560 N N . ASN A 1 77 ? 8.465 8.320 -5.383 1.00 94.62 77 ASN A N 1
ATOM 561 C CA . ASN A 1 77 ? 9.643 7.472 -5.559 1.00 94.62 77 ASN A CA 1
ATOM 562 C C . ASN A 1 77 ? 9.385 6.019 -5.112 1.00 94.62 77 ASN A C 1
ATOM 564 O O . ASN A 1 77 ? 9.894 5.076 -5.716 1.00 94.62 77 ASN A O 1
ATOM 568 N N . ALA A 1 78 ? 8.549 5.814 -4.094 1.00 94.50 78 ALA A N 1
ATOM 569 C CA . ALA A 1 78 ? 8.129 4.504 -3.617 1.00 94.50 78 ALA A CA 1
ATOM 570 C C . ALA A 1 78 ? 7.172 3.779 -4.586 1.00 94.50 78 ALA A C 1
ATOM 572 O O . ALA A 1 78 ? 7.146 2.545 -4.583 1.00 94.50 78 ALA A O 1
ATOM 573 N N . MET A 1 79 ? 6.482 4.504 -5.478 1.00 95.81 79 MET A N 1
ATOM 574 C CA . MET A 1 79 ? 5.670 3.970 -6.586 1.00 95.81 79 MET A CA 1
ATOM 575 C C . MET A 1 79 ? 6.507 3.592 -7.825 1.00 95.81 79 MET A C 1
ATOM 577 O O . MET A 1 79 ? 6.073 3.740 -8.965 1.00 95.81 79 MET A O 1
ATOM 581 N N . ARG A 1 80 ? 7.739 3.111 -7.632 1.00 93.88 80 ARG A N 1
ATOM 582 C CA . ARG A 1 80 ? 8.670 2.717 -8.711 1.00 93.88 80 ARG A CA 1
ATOM 583 C C . ARG A 1 80 ? 8.617 1.239 -9.099 1.00 93.88 80 ARG A C 1
ATOM 585 O O . ARG A 1 80 ? 9.544 0.766 -9.750 1.00 93.88 80 ARG A O 1
ATOM 592 N N . PHE A 1 81 ? 7.605 0.505 -8.651 1.00 91.81 81 PHE A N 1
ATOM 593 C CA . PHE A 1 81 ? 7.486 -0.938 -8.842 1.00 91.81 81 PHE A CA 1
ATOM 594 C C . PHE A 1 81 ? 6.109 -1.287 -9.404 1.00 91.81 81 PHE A C 1
ATOM 596 O O . PHE A 1 81 ? 5.119 -0.661 -9.032 1.00 91.81 81 PHE A O 1
ATOM 603 N N . GLN A 1 82 ? 6.044 -2.320 -10.240 1.00 91.50 82 GLN A N 1
ATOM 604 C CA . GLN A 1 82 ? 4.802 -3.048 -10.493 1.00 91.50 82 GLN A CA 1
ATOM 605 C C . GLN A 1 82 ? 4.684 -4.243 -9.539 1.00 91.50 82 GLN A C 1
ATOM 607 O O . GLN A 1 82 ? 5.682 -4.704 -8.980 1.00 91.50 82 GLN A O 1
ATOM 612 N N . GLY A 1 83 ? 3.474 -4.773 -9.388 1.00 89.38 83 GLY A N 1
ATOM 613 C CA . GLY A 1 83 ? 3.213 -6.021 -8.677 1.00 89.38 83 GLY A CA 1
ATOM 614 C C . GLY A 1 83 ? 2.408 -5.829 -7.396 1.00 89.38 83 GLY A C 1
ATOM 615 O O . GLY A 1 83 ? 1.528 -4.975 -7.312 1.00 89.38 83 GLY A O 1
ATOM 616 N N . SER A 1 84 ? 2.665 -6.672 -6.394 1.00 91.06 84 SER A N 1
ATOM 617 C CA . SER A 1 84 ? 1.838 -6.745 -5.184 1.00 91.06 84 SER A CA 1
ATOM 618 C C . SER A 1 84 ? 2.169 -5.656 -4.160 1.00 91.06 84 SER A C 1
ATOM 620 O O . SER A 1 84 ? 3.171 -5.739 -3.458 1.00 91.06 84 SER A O 1
ATOM 622 N N . TYR A 1 85 ? 1.271 -4.685 -4.017 1.00 92.75 85 TYR A N 1
ATOM 623 C CA . TYR A 1 85 ? 1.268 -3.716 -2.920 1.00 92.75 85 TYR A CA 1
ATOM 624 C C . TYR A 1 85 ? 0.532 -4.265 -1.693 1.00 92.75 85 TYR A C 1
ATOM 626 O O . TYR A 1 85 ? -0.451 -5.009 -1.828 1.00 92.75 85 TYR A O 1
ATOM 634 N N . TYR A 1 86 ? 0.985 -3.879 -0.501 1.00 92.81 86 TYR A N 1
ATOM 635 C CA . TYR A 1 86 ? 0.450 -4.353 0.776 1.00 92.81 86 TYR A CA 1
ATOM 636 C C . TYR A 1 86 ? -0.131 -3.206 1.580 1.00 92.81 86 TYR A C 1
ATOM 638 O O . TYR A 1 86 ? 0.453 -2.133 1.660 1.00 92.81 86 TYR A O 1
ATOM 646 N N . LEU A 1 87 ? -1.267 -3.465 2.208 1.00 93.69 87 LEU A N 1
ATOM 647 C CA . LEU A 1 87 ? -1.966 -2.500 3.030 1.00 93.69 87 LEU A CA 1
ATOM 648 C C . LEU A 1 87 ? -1.966 -2.989 4.473 1.00 93.69 87 LEU A C 1
ATOM 650 O O . LEU A 1 87 ? -2.421 -4.101 4.745 1.00 93.69 87 LEU A O 1
ATOM 654 N N . GLN A 1 88 ? -1.484 -2.152 5.380 1.00 93.50 88 GLN A N 1
ATOM 655 C CA . GLN A 1 88 ? -1.588 -2.374 6.812 1.00 93.50 88 GLN A CA 1
ATOM 656 C C . GLN A 1 88 ? -2.625 -1.416 7.385 1.00 93.50 88 GLN A C 1
ATOM 658 O O . GLN A 1 88 ? -2.522 -0.206 7.191 1.00 93.50 88 GLN A O 1
ATOM 663 N N . LEU A 1 89 ? -3.604 -1.963 8.103 1.00 91.44 89 LEU A N 1
ATOM 664 C CA . LEU A 1 89 ? -4.551 -1.179 8.882 1.00 91.44 89 LEU A CA 1
ATOM 665 C C . LEU A 1 89 ? -4.393 -1.523 10.353 1.00 91.44 89 LEU A C 1
ATOM 667 O O . LEU A 1 89 ? -4.431 -2.696 10.728 1.00 91.44 89 LEU A O 1
ATOM 671 N N . THR A 1 90 ? -4.260 -0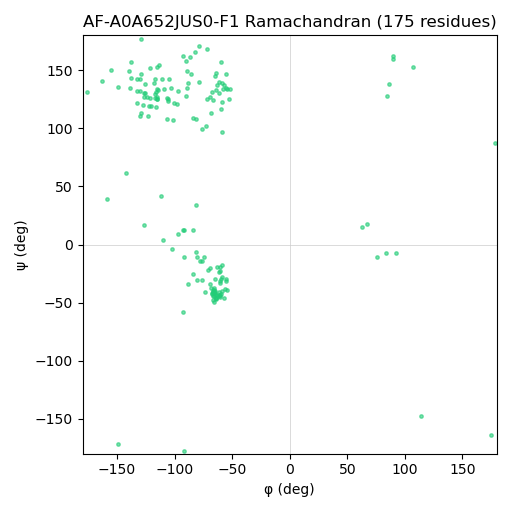.492 11.174 1.00 89.88 90 THR A N 1
ATOM 672 C CA . THR A 1 90 ? -4.165 -0.635 12.620 1.00 89.88 90 THR A CA 1
ATOM 673 C C . THR A 1 90 ? -5.227 0.233 13.276 1.00 89.88 90 THR A C 1
ATOM 675 O O . THR A 1 90 ? -5.354 1.416 12.963 1.00 89.88 90 THR A O 1
ATOM 678 N N . LEU A 1 91 ? -5.972 -0.373 14.198 1.00 87.88 91 LEU A N 1
ATOM 679 C CA . LEU A 1 91 ? -6.849 0.313 15.139 1.00 87.88 91 LEU A CA 1
ATOM 680 C C . LEU A 1 91 ? -6.149 0.338 16.501 1.00 87.88 91 LEU A C 1
ATOM 682 O O . LEU A 1 91 ? -5.587 -0.676 16.923 1.00 87.88 91 LEU A O 1
ATOM 686 N N . ASP A 1 92 ? -6.156 1.480 17.181 1.00 87.75 92 ASP A N 1
ATOM 687 C CA . ASP A 1 92 ? -5.532 1.591 18.500 1.00 87.75 92 ASP A CA 1
ATOM 688 C C . ASP A 1 92 ? -6.222 0.681 19.529 1.00 87.75 92 ASP A C 1
ATOM 690 O O . ASP A 1 92 ? -7.448 0.609 19.621 1.00 87.75 92 ASP A O 1
ATOM 694 N N . ARG A 1 93 ? -5.413 0.012 20.357 1.00 86.75 93 ARG A N 1
ATOM 695 C CA . ARG A 1 93 ? -5.865 -0.907 21.414 1.00 86.75 93 ARG A CA 1
ATOM 696 C C . ARG A 1 93 ? -6.758 -0.263 22.477 1.00 86.75 93 ARG A C 1
ATOM 698 O O . ARG A 1 93 ? -7.393 -0.978 23.243 1.00 86.75 93 ARG A O 1
ATOM 705 N N . ARG A 1 94 ? -6.737 1.068 22.599 1.00 84.56 94 ARG A N 1
ATOM 706 C CA . ARG A 1 94 ? -7.594 1.821 23.523 1.00 84.56 94 ARG A CA 1
ATOM 707 C C . ARG A 1 94 ? -9.052 1.775 23.098 1.00 84.56 94 ARG A C 1
ATOM 709 O O . ARG A 1 94 ? -9.907 2.012 23.941 1.00 84.56 94 ARG A O 1
ATOM 716 N N . VAL A 1 95 ? -9.339 1.471 21.830 1.00 82.75 95 VAL A N 1
ATOM 717 C CA . VAL A 1 95 ? -10.708 1.264 21.368 1.00 82.75 95 VAL A CA 1
ATOM 718 C C . VAL A 1 95 ? -11.236 -0.024 22.013 1.00 82.75 95 VAL A C 1
ATOM 720 O O . VAL A 1 95 ? -10.728 -1.105 21.721 1.00 82.75 95 VAL A O 1
ATOM 723 N N . PRO A 1 96 ? -12.235 0.066 22.908 1.00 78.94 96 PRO A N 1
ATOM 724 C CA . PRO A 1 96 ? -12.601 -1.042 23.791 1.00 78.94 96 PRO A CA 1
ATOM 725 C C . PRO A 1 96 ? -13.351 -2.175 23.077 1.00 78.94 96 PRO A C 1
ATOM 727 O O . PRO A 1 96 ? -13.566 -3.237 23.658 1.00 78.94 96 PRO A O 1
ATOM 730 N N . THR A 1 97 ? -13.785 -1.951 21.836 1.00 82.25 97 THR A N 1
ATOM 731 C CA . THR A 1 97 ? -14.716 -2.825 21.116 1.00 82.25 97 THR A CA 1
ATOM 732 C C . THR A 1 97 ? -14.319 -2.968 19.652 1.00 82.25 97 THR A C 1
ATOM 734 O O . THR A 1 97 ? -13.831 -1.996 19.072 1.00 82.25 97 THR A O 1
ATOM 737 N N . PRO A 1 98 ? -14.597 -4.112 19.003 1.00 84.69 98 PRO A N 1
ATOM 738 C CA . PRO A 1 98 ? -14.469 -4.230 17.555 1.00 84.69 98 PRO A CA 1
ATOM 739 C C . PRO A 1 98 ? -15.300 -3.161 16.836 1.00 84.69 98 PRO A C 1
ATOM 741 O O . PRO A 1 98 ? -16.458 -2.934 17.182 1.00 84.69 98 PRO A O 1
ATOM 744 N N . VAL A 1 99 ? -14.712 -2.516 15.829 1.00 86.00 99 VAL A N 1
ATOM 745 C CA . VAL A 1 99 ? -15.377 -1.492 15.013 1.00 86.00 99 VAL A CA 1
ATOM 746 C C . VAL A 1 99 ? -15.493 -2.012 13.582 1.00 86.00 99 VAL A C 1
ATOM 748 O O . VAL A 1 99 ? -14.472 -2.393 13.002 1.00 86.00 99 VAL A O 1
ATOM 751 N N . PRO A 1 100 ? -16.700 -2.045 12.989 1.00 89.50 100 PRO A N 1
ATOM 752 C CA . PRO A 1 100 ? -16.858 -2.386 11.583 1.00 89.50 100 PRO A CA 1
ATOM 753 C C . PRO A 1 100 ? -16.064 -1.438 10.678 1.00 89.50 100 PRO A C 1
ATOM 755 O O . PRO A 1 100 ? -16.124 -0.216 10.833 1.00 89.50 100 PRO A O 1
ATOM 758 N N . LEU A 1 101 ? -15.352 -2.019 9.714 1.00 90.12 101 LEU A N 1
ATOM 759 C CA . LEU A 1 101 ? -14.576 -1.314 8.699 1.00 90.12 101 LEU A CA 1
ATOM 760 C C . LEU A 1 101 ? -15.154 -1.620 7.318 1.00 90.12 101 LEU A C 1
ATOM 762 O O . LEU A 1 101 ? -15.236 -2.783 6.923 1.00 90.12 101 LEU A O 1
ATOM 766 N N . ALA A 1 102 ? -15.475 -0.575 6.565 1.00 92.44 102 ALA A N 1
ATOM 767 C CA . ALA A 1 102 ? -15.689 -0.661 5.130 1.00 92.44 102 ALA A CA 1
ATOM 768 C C . ALA A 1 102 ? -14.405 -0.227 4.416 1.00 92.44 102 ALA A C 1
ATOM 770 O O . ALA A 1 102 ? -13.929 0.891 4.606 1.00 92.44 102 ALA A O 1
ATOM 771 N N . LEU A 1 103 ? -13.839 -1.120 3.606 1.00 93.38 103 LEU A N 1
ATOM 772 C CA . LEU A 1 103 ? -12.649 -0.846 2.809 1.00 93.38 103 LEU A CA 1
ATOM 773 C C . LEU A 1 103 ? -13.004 -0.923 1.326 1.00 93.38 103 LEU A C 1
ATOM 775 O O . LEU A 1 103 ? -13.385 -1.984 0.833 1.00 93.38 103 LEU A O 1
ATOM 779 N N . ASN A 1 104 ? -12.847 0.192 0.619 1.00 94.25 104 ASN A N 1
ATOM 780 C CA . ASN A 1 104 ? -12.937 0.245 -0.831 1.00 94.25 104 ASN A CA 1
ATOM 781 C C . ASN A 1 104 ? -11.530 0.396 -1.407 1.00 94.25 104 ASN A C 1
ATOM 783 O O . ASN A 1 104 ? -10.789 1.301 -1.028 1.00 94.25 104 ASN A O 1
ATOM 787 N N . VAL A 1 105 ? -11.159 -0.510 -2.306 1.00 93.75 105 VAL A N 1
ATOM 788 C CA . VAL A 1 105 ? -9.878 -0.473 -3.006 1.00 93.75 105 VAL A CA 1
ATOM 789 C C . VAL A 1 105 ? -10.163 -0.549 -4.490 1.00 93.75 105 VAL A C 1
ATOM 791 O O . VAL A 1 105 ? -10.842 -1.464 -4.955 1.00 93.75 105 VAL A O 1
ATOM 794 N N . SER A 1 106 ? -9.623 0.401 -5.239 1.00 94.38 106 SER A N 1
ATOM 795 C CA . SER A 1 106 ? -9.751 0.446 -6.687 1.00 94.38 106 SER A CA 1
ATOM 796 C C . SER A 1 106 ? -8.426 0.817 -7.337 1.00 94.38 106 SER A C 1
ATOM 798 O O . SER A 1 106 ? -7.541 1.413 -6.722 1.00 94.38 106 SER A O 1
ATOM 800 N N . LEU A 1 107 ? -8.286 0.430 -8.601 1.00 95.25 107 LEU A N 1
ATOM 801 C CA . LEU A 1 107 ? -7.169 0.826 -9.443 1.00 95.25 107 LEU A CA 1
ATOM 802 C C . LEU A 1 107 ? -7.686 1.807 -10.484 1.00 95.25 107 LEU A C 1
ATOM 804 O O . LEU A 1 107 ? -8.722 1.573 -11.108 1.00 95.25 107 LEU A O 1
ATOM 808 N N . ARG A 1 108 ? -6.959 2.903 -10.675 1.00 95.44 108 ARG A N 1
ATOM 809 C CA . ARG A 1 108 ? -7.214 3.867 -11.748 1.00 95.44 108 ARG A CA 1
ATOM 810 C C . ARG A 1 108 ? -6.063 3.860 -12.737 1.00 95.44 108 ARG A C 1
ATOM 812 O O . ARG A 1 108 ? -4.932 3.560 -12.379 1.00 95.44 108 ARG A O 1
ATOM 819 N N . GLY A 1 109 ? -6.351 4.243 -13.974 1.00 93.81 109 GLY A N 1
ATOM 820 C CA . GLY A 1 109 ? -5.368 4.252 -15.052 1.00 93.81 109 GLY A CA 1
ATOM 821 C C . GLY A 1 109 ? -5.307 2.930 -15.814 1.00 93.81 109 GLY A C 1
ATOM 822 O O . GLY A 1 109 ? -5.768 1.880 -15.361 1.00 93.81 109 GLY A O 1
ATOM 823 N N . THR A 1 110 ? -4.762 3.014 -17.021 1.00 91.94 110 THR A N 1
ATOM 824 C CA . THR A 1 110 ? -4.592 1.877 -17.923 1.00 91.94 110 THR A CA 1
ATOM 825 C C . THR A 1 110 ? -3.249 1.202 -17.658 1.00 91.94 110 THR A C 1
ATOM 827 O O . THR A 1 110 ? -2.250 1.921 -17.580 1.00 91.94 110 THR A O 1
ATOM 830 N N . PRO A 1 111 ? -3.195 -0.139 -17.575 1.00 92.56 111 PRO A N 1
ATOM 831 C CA . PRO A 1 111 ? -1.935 -0.871 -17.578 1.00 92.56 111 PRO A CA 1
ATOM 832 C C . PRO A 1 111 ? -1.058 -0.455 -18.763 1.00 92.56 111 PRO A C 1
ATOM 834 O O . PRO A 1 111 ? -1.539 -0.350 -19.893 1.00 92.56 111 PRO A O 1
ATOM 837 N N . GLN A 1 112 ? 0.217 -0.206 -18.496 1.00 90.81 112 GLN A N 1
ATOM 838 C CA . GLN A 1 112 ? 1.221 0.156 -19.490 1.00 90.81 112 GLN A CA 1
ATOM 839 C C . GLN A 1 112 ? 2.294 -0.933 -19.578 1.00 90.81 112 GLN A C 1
ATOM 841 O O . GLN A 1 112 ? 2.539 -1.634 -18.595 1.00 90.81 112 GLN A O 1
ATOM 846 N N . PRO A 1 113 ? 2.958 -1.085 -20.735 1.00 86.75 113 PRO A N 1
ATOM 847 C CA . PRO A 1 113 ? 4.161 -1.897 -20.806 1.00 86.75 113 PRO A CA 1
ATOM 848 C C . PRO A 1 113 ? 5.256 -1.261 -19.945 1.00 86.75 113 PRO A C 1
ATOM 850 O O . PRO A 1 113 ? 5.352 -0.036 -19.832 1.00 86.75 113 PRO A O 1
ATOM 853 N N . GLY A 1 114 ? 6.113 -2.087 -19.362 1.00 84.25 114 GLY A N 1
ATOM 854 C CA . GLY A 1 114 ? 7.290 -1.611 -18.651 1.00 84.25 114 GLY A CA 1
ATOM 855 C C . GLY A 1 114 ? 8.431 -2.611 -18.731 1.00 84.25 114 GLY A C 1
ATOM 856 O O 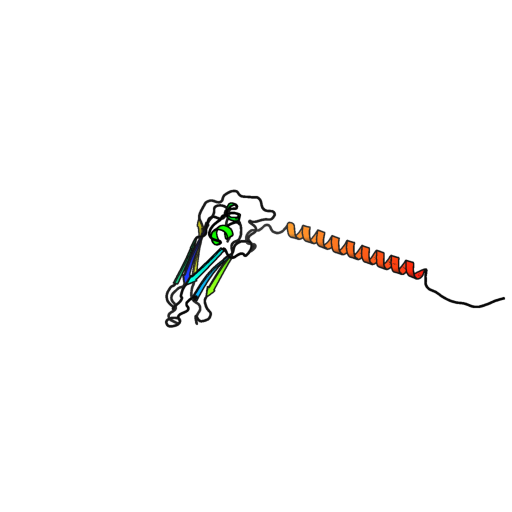. GLY A 1 114 ? 8.358 -3.544 -19.527 1.00 84.25 114 GLY A O 1
ATOM 857 N N . PRO A 1 115 ? 9.513 -2.386 -17.974 1.00 84.56 115 PRO A N 1
ATOM 858 C CA . PRO A 1 115 ? 10.679 -3.251 -18.031 1.00 84.56 115 PRO A CA 1
ATOM 859 C C . PRO A 1 115 ? 10.320 -4.677 -17.616 1.00 84.56 115 PRO A C 1
ATOM 861 O O . PRO A 1 115 ? 9.589 -4.877 -16.642 1.00 84.56 115 PRO A O 1
ATOM 864 N N . ASP A 1 116 ? 10.886 -5.641 -18.336 1.00 76.12 116 ASP A N 1
ATOM 865 C CA . ASP A 1 116 ? 10.805 -7.045 -17.962 1.00 76.12 116 ASP A CA 1
ATOM 866 C C . ASP A 1 116 ? 11.594 -7.272 -16.670 1.00 76.12 116 ASP A C 1
ATOM 868 O O . ASP A 1 116 ? 12.742 -6.838 -16.526 1.00 76.12 116 ASP A O 1
ATOM 872 N N . TYR A 1 117 ? 10.964 -7.956 -15.720 1.00 70.69 117 TYR A N 1
ATOM 873 C CA . TYR A 1 117 ? 11.605 -8.406 -14.493 1.00 70.69 117 TYR A CA 1
ATOM 874 C C . TYR A 1 117 ? 11.859 -9.905 -14.575 1.00 70.69 117 TYR A C 1
ATOM 876 O O . TYR A 1 117 ? 11.021 -10.658 -15.070 1.00 70.69 117 TYR A O 1
ATOM 884 N N . GLU A 1 118 ? 12.998 -10.355 -14.049 1.00 70.38 118 GLU A N 1
ATOM 885 C CA . GLU A 1 118 ? 13.157 -11.776 -13.763 1.00 70.38 118 GLU A CA 1
ATOM 886 C C . GLU A 1 118 ? 12.194 -12.182 -12.642 1.00 70.38 118 GLU A C 1
ATOM 888 O O . GLU A 1 118 ? 12.214 -11.616 -11.547 1.00 70.38 118 GLU A O 1
ATOM 893 N N . GLY A 1 119 ? 11.368 -13.188 -12.925 1.00 64.81 119 GLY A N 1
ATOM 894 C CA . GLY A 1 119 ? 10.352 -13.701 -12.013 1.00 64.81 119 GLY A CA 1
ATOM 895 C C . GLY A 1 119 ? 8.933 -13.319 -12.427 1.00 64.81 119 GLY A C 1
ATOM 896 O O . GLY A 1 119 ? 8.689 -12.316 -13.092 1.00 64.81 119 GLY A O 1
ATOM 897 N N . ASP A 1 120 ? 7.978 -14.153 -12.028 1.00 62.22 120 ASP A N 1
ATOM 898 C CA . ASP A 1 120 ? 6.565 -13.885 -12.260 1.00 62.22 120 ASP A CA 1
ATOM 899 C C . ASP A 1 120 ? 6.102 -12.759 -11.320 1.00 62.22 120 ASP A C 1
ATOM 901 O O . ASP A 1 120 ? 5.906 -12.963 -10.121 1.00 62.22 120 ASP A O 1
ATOM 905 N N . THR A 1 121 ? 5.981 -11.544 -11.859 1.00 59.47 121 THR A N 1
ATOM 906 C CA . THR A 1 121 ? 5.448 -10.385 -11.117 1.00 59.47 121 THR A CA 1
ATOM 907 C C . THR A 1 121 ? 3.923 -10.422 -10.967 1.00 59.47 121 THR A C 1
ATOM 909 O O . THR A 1 121 ? 3.388 -9.722 -10.100 1.00 59.47 121 THR A O 1
ATOM 912 N N . ASP A 1 122 ? 3.250 -11.282 -11.740 1.00 55.22 122 ASP A N 1
ATOM 913 C CA . ASP A 1 122 ? 1.811 -11.549 -11.679 1.00 55.22 122 ASP A CA 1
ATOM 914 C C . ASP A 1 122 ? 1.471 -12.716 -10.742 1.00 55.22 122 ASP A C 1
ATOM 916 O O . ASP A 1 122 ? 0.303 -12.891 -10.373 1.00 55.22 122 ASP A O 1
ATOM 920 N N . ALA A 1 123 ? 2.475 -13.479 -10.287 1.00 54.69 123 ALA A N 1
ATOM 921 C CA . ALA A 1 123 ? 2.316 -14.474 -9.239 1.00 54.69 123 ALA A CA 1
ATOM 922 C C . ALA A 1 123 ? 1.807 -13.774 -7.981 1.00 54.69 123 ALA A C 1
ATOM 924 O O . ALA A 1 123 ? 2.550 -13.187 -7.190 1.00 54.69 123 ALA A O 1
ATOM 925 N N . SER A 1 124 ? 0.490 -13.825 -7.793 1.00 54.00 124 SER A N 1
ATOM 926 C CA . SER A 1 124 ? -0.146 -13.300 -6.601 1.00 54.00 124 SER A CA 1
ATOM 927 C C . SER A 1 124 ? 0.552 -13.914 -5.387 1.00 54.00 124 SER A C 1
ATOM 929 O O . SER A 1 124 ? 0.613 -15.137 -5.251 1.00 54.00 124 SER A O 1
ATOM 931 N N . VAL A 1 125 ? 1.045 -13.070 -4.485 1.00 57.31 125 VAL A N 1
ATOM 932 C CA . VAL A 1 125 ? 1.736 -13.495 -3.254 1.00 57.31 125 VAL A CA 1
ATOM 933 C C . VAL A 1 125 ? 0.838 -14.377 -2.368 1.00 57.31 125 VAL A C 1
ATOM 935 O O . VAL A 1 125 ? 1.322 -15.123 -1.525 1.00 57.31 125 VAL A O 1
ATOM 938 N N . PHE A 1 126 ? -0.476 -14.348 -2.611 1.00 58.97 126 PHE A N 1
ATOM 939 C CA . PHE A 1 126 ? -1.484 -15.168 -1.940 1.00 58.97 126 PHE A CA 1
ATOM 940 C C . PHE A 1 126 ? -1.890 -16.441 -2.709 1.00 58.97 126 PHE A C 1
ATOM 942 O O . PHE A 1 126 ? -2.845 -17.101 -2.317 1.00 58.97 126 PHE A O 1
ATOM 949 N N . GLY A 1 127 ? -1.190 -16.803 -3.792 1.00 49.75 127 GLY A N 1
ATOM 950 C CA . GLY A 1 127 ? -1.415 -18.060 -4.522 1.00 49.75 127 GLY A CA 1
ATOM 951 C C . GLY A 1 127 ? -2.764 -18.173 -5.248 1.00 49.75 127 GLY A C 1
ATOM 952 O O . GLY A 1 127 ? -3.178 -19.273 -5.597 1.00 49.75 127 GLY A O 1
ATOM 953 N N . LEU A 1 128 ? -3.452 -17.052 -5.479 1.00 54.09 128 LEU A N 1
ATOM 954 C CA . LEU A 1 128 ? -4.749 -16.982 -6.160 1.00 54.09 128 LEU A CA 1
ATOM 955 C C . LEU A 1 128 ? -4.634 -17.042 -7.696 1.00 54.09 128 LEU A C 1
ATOM 957 O O . LEU A 1 128 ? -5.639 -17.239 -8.373 1.00 54.09 128 LEU A O 1
ATOM 961 N N . ALA A 1 129 ? -3.423 -16.926 -8.247 1.00 45.28 129 ALA A N 1
ATOM 962 C CA . ALA A 1 129 ? -3.119 -17.182 -9.652 1.00 45.28 129 ALA A CA 1
ATOM 963 C C . ALA A 1 129 ? -2.342 -18.504 -9.780 1.00 45.28 129 ALA A C 1
ATOM 965 O O . ALA A 1 129 ? -1.190 -18.629 -9.364 1.00 45.28 129 AL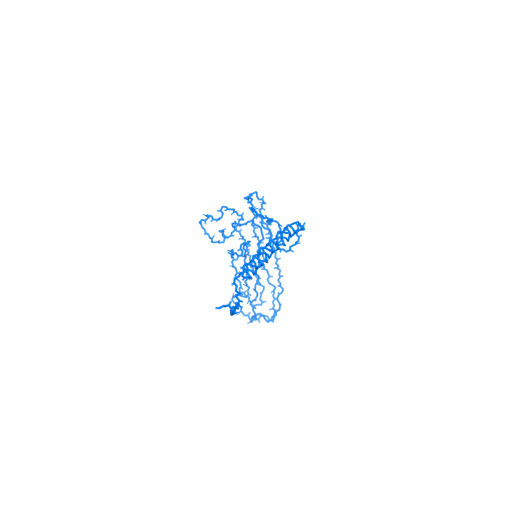A A O 1
ATOM 966 N N . GLY A 1 130 ? -3.006 -19.535 -10.305 1.00 50.16 130 GLY A N 1
ATOM 967 C CA . GLY A 1 130 ? -2.449 -20.877 -10.418 1.00 50.16 130 GLY A CA 1
ATOM 968 C C . GLY A 1 130 ? -1.433 -21.018 -11.551 1.00 50.16 130 GLY A C 1
ATOM 969 O O . GLY A 1 130 ? -1.830 -21.280 -12.681 1.00 50.16 130 GLY A O 1
ATOM 970 N N . HIS A 1 131 ? -0.132 -20.968 -11.243 1.00 49.09 131 HIS A N 1
ATOM 971 C CA . HIS A 1 131 ? 0.904 -21.604 -12.077 1.00 49.09 131 HIS A CA 1
ATOM 972 C C . HIS A 1 131 ? 2.243 -21.896 -11.362 1.00 49.09 131 HIS A C 1
ATOM 974 O O . HIS A 1 131 ? 3.318 -21.782 -11.935 1.00 49.09 131 HIS A O 1
ATOM 980 N N . GLY A 1 132 ? 2.213 -22.335 -10.099 1.00 48.44 132 GLY A N 1
ATOM 981 C CA . GLY A 1 132 ? 3.431 -22.560 -9.298 1.00 48.44 132 GLY A CA 1
ATOM 982 C C . GLY A 1 132 ? 4.051 -23.966 -9.332 1.00 48.44 132 GLY A C 1
ATOM 983 O O . GLY A 1 132 ? 4.863 -24.274 -8.465 1.00 48.44 132 GLY A O 1
ATOM 984 N N . ARG A 1 133 ? 3.662 -24.867 -10.247 1.00 54.31 133 ARG A N 1
ATOM 985 C CA . ARG A 1 133 ? 4.078 -26.286 -10.150 1.00 54.31 133 ARG A CA 1
ATOM 986 C C . ARG A 1 133 ? 5.457 -26.615 -10.740 1.00 54.31 133 ARG A C 1
ATOM 988 O O . ARG A 1 133 ? 6.078 -27.553 -10.267 1.00 54.31 133 ARG A O 1
ATOM 995 N N . ASN A 1 134 ? 5.973 -25.852 -11.705 1.00 56.19 134 ASN A N 1
ATOM 996 C CA . ASN A 1 134 ? 7.169 -26.270 -12.463 1.00 56.19 134 ASN A CA 1
ATOM 997 C C . ASN A 1 134 ? 8.517 -25.844 -11.839 1.00 56.19 134 ASN A C 1
ATOM 999 O O . ASN A 1 134 ? 9.515 -26.560 -11.921 1.00 56.19 134 ASN A O 1
ATOM 1003 N N . HIS A 1 135 ? 8.570 -24.678 -11.189 1.00 56.12 135 HIS A N 1
ATOM 1004 C CA . HIS A 1 135 ? 9.832 -24.124 -10.676 1.00 56.12 135 HIS A CA 1
ATOM 1005 C C . HIS A 1 135 ? 10.310 -24.831 -9.391 1.00 56.12 135 HIS A C 1
ATOM 1007 O O . HIS A 1 135 ? 11.509 -24.991 -9.161 1.00 56.12 135 HIS A O 1
ATOM 1013 N N . GLN A 1 136 ? 9.360 -25.324 -8.590 1.00 57.34 136 GLN A N 1
ATOM 1014 C CA . GLN A 1 136 ? 9.611 -26.039 -7.337 1.00 57.34 136 GLN A CA 1
ATOM 1015 C C . GLN A 1 136 ? 10.349 -27.370 -7.566 1.00 57.34 136 GLN A C 1
ATOM 1017 O O . GLN A 1 136 ? 11.249 -27.717 -6.799 1.00 57.34 136 GLN A O 1
ATOM 1022 N N . ASP A 1 137 ? 9.989 -28.104 -8.622 1.00 59.81 137 ASP A N 1
ATOM 1023 C CA . ASP A 1 137 ? 10.566 -29.419 -8.916 1.00 59.81 137 ASP A CA 1
ATOM 1024 C C . ASP A 1 137 ? 11.999 -29.298 -9.440 1.00 59.81 137 ASP A C 1
ATOM 1026 O O . ASP A 1 137 ? 12.888 -30.002 -8.965 1.00 59.81 137 ASP A O 1
ATOM 1030 N N . THR A 1 138 ? 12.264 -28.316 -10.304 1.00 65.19 138 THR A N 1
ATOM 1031 C CA . THR A 1 138 ? 13.618 -28.052 -10.822 1.00 65.19 138 THR A CA 1
ATOM 1032 C C . THR A 1 138 ? 14.590 -27.691 -9.689 1.00 65.19 138 THR A C 1
ATOM 1034 O O . THR A 1 138 ? 15.701 -28.220 -9.617 1.00 65.19 138 THR A O 1
ATOM 1037 N N . MET A 1 139 ? 14.158 -26.850 -8.741 1.00 60.72 139 MET A N 1
ATOM 1038 C CA . MET A 1 139 ? 14.985 -26.436 -7.600 1.00 60.72 139 MET A CA 1
ATOM 1039 C C . MET A 1 139 ? 15.238 -27.589 -6.609 1.00 60.72 139 MET A C 1
ATOM 1041 O O . MET A 1 139 ? 16.329 -27.701 -6.045 1.00 60.72 139 MET A O 1
ATOM 1045 N N . ARG A 1 140 ? 14.266 -28.500 -6.440 1.00 62.44 140 ARG A N 1
ATOM 1046 C CA . ARG A 1 140 ? 14.419 -29.722 -5.630 1.00 62.44 140 ARG A CA 1
ATOM 1047 C C . ARG A 1 140 ? 15.417 -30.704 -6.242 1.00 62.44 140 ARG A C 1
ATOM 1049 O O . ARG A 1 140 ? 16.230 -31.264 -5.507 1.00 62.44 140 ARG A O 1
ATOM 1056 N N . THR A 1 141 ? 15.403 -30.882 -7.563 1.00 69.75 141 THR A N 1
ATOM 1057 C CA . THR A 1 141 ? 16.359 -31.755 -8.263 1.00 69.75 141 THR A CA 1
ATOM 1058 C C . THR A 1 141 ? 17.791 -31.231 -8.141 1.00 69.75 141 THR A C 1
ATOM 1060 O O . THR A 1 141 ? 18.703 -32.000 -7.830 1.00 69.75 141 THR A O 1
ATOM 1063 N N . VAL A 1 142 ? 17.993 -29.916 -8.293 1.00 67.19 142 VAL A N 1
ATOM 1064 C CA . VAL A 1 142 ? 19.310 -29.286 -8.101 1.00 67.19 142 VAL A CA 1
ATOM 1065 C C . VAL A 1 142 ? 19.775 -29.431 -6.648 1.00 67.19 142 VAL A C 1
ATOM 1067 O O . VAL A 1 142 ? 20.900 -29.874 -6.412 1.00 67.19 142 VAL A O 1
ATOM 1070 N N . GLY A 1 143 ? 18.902 -29.165 -5.670 1.00 66.44 143 GLY A N 1
ATOM 1071 C CA . GLY A 1 143 ? 19.232 -29.296 -4.247 1.00 66.44 143 GLY A CA 1
ATOM 1072 C C . GLY A 1 143 ? 19.658 -30.712 -3.836 1.00 66.44 143 GLY A C 1
ATOM 1073 O O . GLY A 1 143 ? 20.647 -30.877 -3.119 1.00 66.44 143 GLY A O 1
ATOM 1074 N N . LEU A 1 144 ? 18.966 -31.742 -4.334 1.00 68.69 144 LEU A N 1
ATOM 1075 C CA . LEU A 1 144 ? 19.304 -33.143 -4.050 1.00 68.69 144 LEU A CA 1
ATOM 1076 C C . LEU A 1 144 ? 20.635 -33.565 -4.693 1.00 68.69 144 LEU A C 1
ATOM 1078 O O . LEU A 1 144 ? 21.418 -34.280 -4.064 1.00 68.69 144 LEU A O 1
ATOM 1082 N N . SER A 1 145 ? 20.930 -33.083 -5.905 1.00 71.12 145 SER A N 1
ATOM 1083 C CA . SER A 1 145 ? 22.193 -33.394 -6.589 1.00 71.12 145 SER A CA 1
ATOM 1084 C C . SER A 1 145 ? 23.423 -32.792 -5.894 1.00 71.12 145 SER A C 1
ATOM 1086 O O . SER A 1 145 ? 24.447 -33.465 -5.766 1.00 71.12 145 SER A O 1
ATOM 1088 N N . GLY A 1 146 ? 23.315 -31.562 -5.374 1.00 75.75 146 GLY A N 1
ATOM 1089 C CA . GLY A 1 146 ? 24.431 -30.861 -4.730 1.00 75.75 146 GLY A CA 1
ATOM 1090 C C . GLY A 1 146 ? 24.888 -31.522 -3.427 1.00 75.75 146 GLY A C 1
ATOM 1091 O O . GLY A 1 146 ? 26.086 -31.723 -3.214 1.00 75.75 146 GLY A O 1
ATOM 1092 N N . ILE A 1 147 ? 23.939 -31.921 -2.574 1.00 76.50 147 ILE A N 1
ATOM 1093 C CA . ILE A 1 147 ? 24.248 -32.576 -1.293 1.00 76.50 147 ILE A CA 1
ATOM 1094 C C . ILE A 1 147 ? 24.861 -33.963 -1.524 1.00 76.50 147 ILE A C 1
ATOM 1096 O O . ILE A 1 147 ? 25.838 -34.317 -0.858 1.00 76.50 147 ILE A O 1
ATOM 1100 N N . GLY A 1 148 ? 24.333 -34.732 -2.484 1.00 79.50 148 GLY A N 1
ATOM 1101 C CA . GLY A 1 148 ? 24.835 -36.071 -2.801 1.00 79.50 148 GLY A CA 1
ATOM 1102 C C . GLY A 1 148 ? 26.274 -36.063 -3.323 1.00 79.50 148 GLY A C 1
ATOM 1103 O O . GLY A 1 148 ? 27.115 -36.822 -2.840 1.00 79.50 148 GLY A O 1
ATOM 1104 N N . LEU A 1 149 ? 26.592 -35.159 -4.256 1.00 83.00 149 LEU A N 1
ATOM 1105 C CA . LEU A 1 149 ? 27.951 -35.022 -4.795 1.00 83.00 149 LEU A CA 1
ATOM 1106 C C . LEU A 1 149 ? 28.949 -34.540 -3.733 1.00 83.00 149 LEU A C 1
ATOM 1108 O O . LEU A 1 149 ? 30.060 -35.066 -3.647 1.00 83.00 149 LEU A O 1
ATOM 1112 N N . GLY A 1 150 ? 28.544 -33.590 -2.884 1.00 84.69 150 GLY A N 1
ATOM 1113 C CA . GLY A 1 150 ? 29.386 -33.087 -1.797 1.00 84.69 150 GLY A CA 1
ATOM 1114 C C . GLY A 1 150 ? 29.718 -34.161 -0.757 1.00 84.69 150 GLY A C 1
ATOM 1115 O O . GLY A 1 150 ? 30.883 -34.346 -0.403 1.00 84.69 150 GLY A O 1
ATOM 1116 N N . THR A 1 151 ? 28.716 -34.918 -0.300 1.00 90.19 151 THR A N 1
ATOM 1117 C CA . THR A 1 151 ? 28.937 -36.005 0.673 1.00 90.19 151 THR A CA 1
ATOM 1118 C C . THR A 1 151 ? 29.778 -37.140 0.096 1.00 90.19 151 THR A C 1
ATOM 1120 O O . THR A 1 151 ? 30.670 -37.635 0.787 1.00 90.19 151 THR A O 1
ATOM 1123 N N . ALA A 1 152 ? 29.578 -37.507 -1.174 1.00 90.62 152 ALA A N 1
ATOM 1124 C CA . ALA A 1 152 ? 30.401 -38.512 -1.844 1.00 90.62 152 ALA A CA 1
ATOM 1125 C C . ALA A 1 152 ? 31.883 -38.100 -1.917 1.00 90.62 152 ALA A C 1
ATOM 1127 O O . ALA A 1 152 ? 32.757 -38.909 -1.601 1.00 90.62 152 ALA A O 1
ATOM 1128 N N . LEU A 1 153 ? 32.173 -36.838 -2.257 1.00 92.44 153 LEU A N 1
ATOM 1129 C CA . LEU A 1 153 ? 33.540 -36.304 -2.278 1.00 92.44 153 LEU A CA 1
ATOM 1130 C C . LEU A 1 153 ? 34.197 -36.339 -0.892 1.00 92.44 153 LEU A C 1
ATOM 1132 O O . LEU A 1 153 ? 35.345 -36.769 -0.769 1.00 92.44 153 LEU A O 1
ATOM 1136 N N . VAL A 1 154 ? 33.473 -35.938 0.158 1.00 93.75 154 VAL A N 1
ATOM 1137 C CA . VAL A 1 154 ? 33.991 -35.963 1.537 1.00 93.75 154 VAL A CA 1
ATOM 1138 C C . VAL A 1 154 ? 34.273 -37.394 1.997 1.00 93.75 154 VAL A C 1
ATOM 1140 O O . VAL A 1 154 ? 35.331 -37.649 2.571 1.00 93.75 154 VAL A O 1
ATOM 1143 N N . LEU A 1 155 ? 33.380 -38.347 1.713 1.00 94.88 155 LEU A N 1
ATOM 1144 C CA . LEU A 1 155 ? 33.583 -39.756 2.061 1.00 94.88 155 LEU A CA 1
ATOM 1145 C C . LEU A 1 155 ? 34.740 -40.383 1.280 1.00 94.88 155 LEU A C 1
ATOM 1147 O O . LEU A 1 155 ? 35.543 -41.113 1.865 1.00 94.88 155 LEU A O 1
ATOM 1151 N N . ALA A 1 156 ? 34.871 -40.072 -0.011 1.00 92.62 156 ALA A N 1
ATOM 1152 C CA . ALA A 1 156 ? 35.999 -40.515 -0.823 1.00 92.62 156 ALA A CA 1
ATOM 1153 C C . ALA A 1 156 ? 37.328 -39.985 -0.259 1.00 92.62 156 ALA A C 1
ATOM 1155 O O . ALA A 1 156 ? 38.277 -40.751 -0.082 1.00 92.62 156 ALA A O 1
ATOM 1156 N N . LEU A 1 157 ? 37.378 -38.702 0.115 1.00 93.25 157 LEU A N 1
ATOM 1157 C CA . LEU A 1 157 ? 38.564 -38.079 0.703 1.00 93.25 157 LEU A CA 1
ATOM 1158 C C . LEU A 1 157 ? 38.890 -38.639 2.098 1.00 93.25 157 LEU A C 1
ATOM 1160 O O . LEU A 1 157 ? 40.049 -38.939 2.396 1.00 93.25 157 LEU A O 1
ATOM 1164 N N . ALA A 1 158 ? 37.884 -38.836 2.952 1.00 90.62 158 ALA A N 1
ATOM 1165 C CA . ALA A 1 158 ? 38.043 -39.454 4.270 1.00 90.62 158 ALA A CA 1
ATOM 1166 C C . ALA A 1 158 ? 38.561 -40.898 4.160 1.00 90.62 158 ALA A C 1
ATOM 1168 O O . ALA A 1 158 ? 39.457 -41.314 4.895 1.00 90.62 158 ALA A O 1
ATOM 1169 N N . THR A 1 159 ? 38.051 -41.651 3.186 1.00 92.06 159 THR A N 1
ATOM 1170 C CA . THR A 1 159 ? 38.491 -43.023 2.912 1.00 92.06 159 THR A CA 1
ATOM 1171 C C . THR A 1 159 ? 39.940 -43.037 2.432 1.00 92.06 159 THR A C 1
ATOM 1173 O O . THR A 1 159 ? 40.773 -43.740 3.005 1.00 92.06 159 THR A O 1
ATOM 1176 N N . TRP A 1 160 ? 40.279 -42.203 1.444 1.00 91.12 160 TRP A N 1
ATOM 1177 C CA . TRP 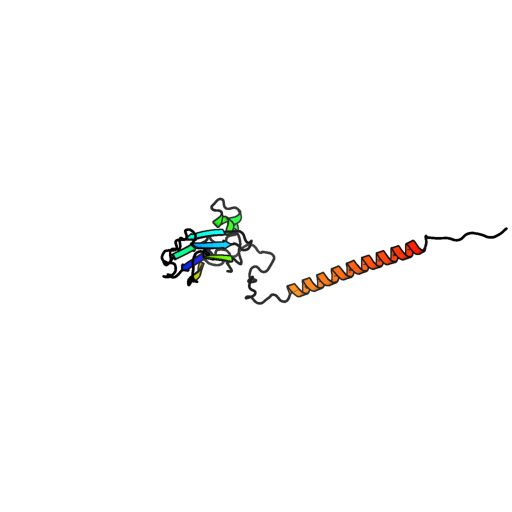A 1 160 ? 41.646 -42.085 0.933 1.00 91.12 160 TRP A CA 1
ATOM 1178 C C . TRP A 1 160 ? 42.642 -41.707 2.034 1.00 91.12 160 TRP A C 1
ATOM 1180 O O . TRP A 1 160 ? 43.704 -42.316 2.161 1.00 91.12 160 TRP A O 1
ATOM 1190 N N . THR A 1 161 ? 42.300 -40.724 2.869 1.00 87.94 161 THR A N 1
ATOM 1191 C CA . THR A 1 161 ? 43.164 -40.282 3.975 1.00 87.94 161 THR A CA 1
ATOM 1192 C C . THR A 1 161 ? 43.347 -41.366 5.039 1.00 87.94 161 THR A C 1
ATOM 1194 O O . THR A 1 161 ? 44.461 -41.542 5.539 1.00 87.94 161 THR A O 1
ATOM 1197 N N . ALA A 1 162 ? 42.311 -42.153 5.342 1.00 85.75 162 ALA A N 1
ATOM 1198 C CA . ALA A 1 162 ? 42.413 -43.296 6.248 1.00 85.75 162 ALA A CA 1
ATOM 1199 C C . ALA A 1 162 ? 43.305 -44.418 5.681 1.00 85.75 162 ALA A C 1
ATOM 1201 O O . ALA A 1 162 ? 44.163 -44.943 6.396 1.00 85.75 162 ALA A O 1
ATOM 1202 N N . LEU A 1 163 ? 43.158 -44.756 4.395 1.00 84.69 163 LEU A N 1
ATOM 1203 C CA . LEU A 1 163 ? 44.015 -45.736 3.716 1.00 84.69 163 LEU A CA 1
ATOM 1204 C C . LEU A 1 163 ? 45.474 -45.262 3.625 1.00 84.69 163 LEU A C 1
ATOM 1206 O O . LEU A 1 163 ? 46.385 -46.037 3.914 1.00 84.69 163 LEU A O 1
ATOM 1210 N N . GLY A 1 164 ? 45.710 -43.982 3.326 1.00 77.94 164 GLY A N 1
ATOM 1211 C CA . GLY A 1 164 ? 47.053 -43.395 3.278 1.00 77.94 164 GLY A CA 1
ATOM 1212 C C . GLY A 1 164 ? 47.768 -43.367 4.636 1.00 77.94 164 GLY A C 1
ATOM 1213 O O . GLY A 1 164 ? 48.992 -43.485 4.694 1.00 77.94 164 GLY A O 1
ATOM 1214 N N . ARG A 1 165 ? 47.017 -43.267 5.742 1.00 70.06 165 ARG A N 1
ATOM 1215 C CA . ARG A 1 165 ? 47.560 -43.330 7.111 1.00 70.06 165 ARG A CA 1
ATOM 1216 C C . ARG A 1 165 ? 47.821 -44.756 7.595 1.00 70.06 165 ARG A C 1
ATOM 1218 O O . ARG A 1 165 ? 48.778 -44.961 8.337 1.00 70.06 165 ARG A O 1
ATOM 1225 N N . ARG A 1 166 ? 47.055 -45.752 7.132 1.00 61.41 166 ARG A N 1
ATOM 1226 C CA . ARG A 1 166 ? 47.314 -47.177 7.432 1.00 61.41 166 ARG A CA 1
ATOM 1227 C C . ARG A 1 166 ? 48.656 -47.681 6.886 1.00 61.41 166 ARG A C 1
ATOM 1229 O O . ARG A 1 166 ? 49.176 -48.663 7.400 1.00 61.41 166 ARG A O 1
ATOM 1236 N N . GLY A 1 167 ? 49.254 -46.986 5.916 1.00 59.09 167 GLY A N 1
ATOM 1237 C CA . GLY A 1 167 ? 50.619 -47.254 5.453 1.00 59.09 167 GLY A CA 1
ATOM 1238 C C . GLY A 1 167 ? 51.737 -46.645 6.313 1.00 59.09 167 GLY A C 1
ATOM 1239 O O . GLY A 1 167 ? 52.904 -46.897 6.027 1.00 59.09 167 GLY A O 1
ATOM 1240 N N . ARG A 1 168 ? 51.433 -45.820 7.332 1.00 62.00 168 ARG A N 1
ATOM 1241 C CA . ARG A 1 168 ? 52.446 -45.066 8.101 1.00 62.00 168 ARG A CA 1
ATOM 1242 C C . ARG A 1 168 ? 52.140 -44.952 9.604 1.00 62.00 168 ARG A C 1
ATOM 1244 O O . ARG A 1 168 ? 52.050 -43.853 10.143 1.00 62.00 168 ARG A O 1
ATOM 1251 N N . GLY A 1 169 ? 52.069 -46.093 10.292 1.00 54.16 169 GLY A N 1
ATOM 1252 C CA . GLY A 1 169 ? 52.273 -46.164 11.748 1.00 54.16 169 GLY A CA 1
ATOM 1253 C C . GLY A 1 169 ? 52.090 -47.584 12.306 1.00 54.16 169 GLY A C 1
ATOM 1254 O O . GLY A 1 169 ? 50.956 -47.975 12.539 1.00 54.16 169 GLY A O 1
ATOM 1255 N N . SER A 1 170 ? 53.133 -48.435 12.328 1.00 54.34 170 SER A N 1
ATOM 1256 C CA . SER A 1 170 ? 54.170 -48.627 13.390 1.00 54.34 170 SER A CA 1
ATOM 1257 C C . SER A 1 170 ? 53.744 -49.695 14.423 1.00 54.34 170 SER A C 1
ATOM 1259 O O . SER A 1 170 ? 52.541 -49.885 14.575 1.00 54.34 170 SER A O 1
ATOM 1261 N N . PRO A 1 171 ? 54.603 -50.317 15.265 1.00 60.34 171 PRO A N 1
ATOM 1262 C CA . PRO A 1 171 ? 56.029 -50.697 15.215 1.00 60.34 171 PRO A CA 1
ATOM 1263 C C . PRO A 1 171 ? 56.235 -52.202 15.591 1.00 60.34 171 PRO A C 1
ATOM 1265 O O . PRO A 1 171 ? 55.290 -52.861 16.015 1.00 60.34 171 PRO A O 1
ATOM 1268 N N . ARG A 1 172 ? 57.465 -52.751 15.537 1.00 46.78 172 ARG A N 1
ATOM 1269 C CA . ARG A 1 172 ? 57.979 -53.754 16.514 1.00 46.78 172 ARG A CA 1
ATOM 1270 C C . ARG A 1 172 ? 59.440 -54.111 16.245 1.00 46.78 172 ARG A C 1
ATOM 1272 O O . ARG A 1 172 ? 59.821 -54.394 15.117 1.00 46.78 172 ARG A O 1
ATOM 1279 N N . GLY A 1 173 ? 60.242 -54.074 17.305 1.00 48.66 173 GLY A N 1
ATOM 1280 C CA . GLY A 1 173 ? 61.644 -54.461 17.271 1.00 48.66 173 GLY A CA 1
ATOM 1281 C C . GLY A 1 173 ? 61.919 -55.926 17.613 1.00 48.66 173 GLY A C 1
ATOM 1282 O O . GLY A 1 173 ? 61.024 -56.678 17.988 1.00 48.66 173 GLY A O 1
ATOM 1283 N N . ARG A 1 174 ? 63.233 -56.190 17.610 1.00 48.94 174 ARG A N 1
ATOM 1284 C CA . ARG A 1 174 ? 64.017 -57.242 18.287 1.00 48.94 174 ARG A CA 1
ATOM 1285 C C . ARG A 1 174 ? 64.174 -58.614 17.601 1.00 48.94 174 ARG A C 1
ATOM 1287 O O . ARG A 1 174 ? 63.198 -59.211 17.171 1.00 48.94 174 ARG A O 1
ATOM 1294 N N . ALA A 1 175 ? 65.428 -59.100 17.711 1.00 43.56 175 ALA A N 1
ATOM 1295 C CA . ALA A 1 175 ? 66.016 -60.432 17.446 1.00 43.56 175 ALA A CA 1
ATOM 1296 C C . ALA A 1 175 ? 66.427 -60.704 15.977 1.00 43.56 175 ALA A C 1
ATOM 1298 O O . ALA A 1 175 ? 65.611 -60.524 15.090 1.00 43.56 175 ALA A O 1
ATOM 1299 N N . LEU A 1 176 ? 67.640 -61.141 15.600 1.00 45.53 176 LEU A N 1
ATOM 1300 C CA . LEU A 1 176 ? 68.852 -61.654 16.271 1.00 45.53 176 LEU A CA 1
ATOM 1301 C C . LEU A 1 176 ? 70.032 -61.565 15.271 1.00 45.53 176 LEU A C 1
ATOM 1303 O O . LEU A 1 176 ? 69.845 -61.929 14.109 1.00 45.53 176 LEU A O 1
ATOM 1307 N N . ARG A 1 177 ? 71.234 -61.194 15.728 1.00 46.41 177 ARG A N 1
ATOM 1308 C CA . ARG A 1 177 ? 72.485 -61.959 15.552 1.00 46.41 177 ARG A CA 1
ATOM 1309 C C . ARG A 1 177 ? 73.587 -61.368 16.420 1.00 46.41 177 ARG A C 1
ATOM 1311 O O . ARG A 1 177 ? 73.641 -60.124 16.509 1.00 46.41 177 ARG A O 1
#

Radius of gyration: 30.47 Å; Cα contacts (8 Å, |Δi|>4): 297; chains: 1; bounding box: 94×77×46 Å